Protein 3W8H (pdb70)

B-factor: mean 21.17, std 13.52, range [2.93, 87.92]

InterPro domains:
  IPR009652 Programmed cell death protein 10 [PTHR13250] (1-211)
  IPR046409 Programmed cell death protein 10, dimerisation domain superfamily [G3DSA:1.10.12.70] (8-68)
  IPR048288 Programmed cell death protein 10, dimerisation domain [PF20929] (15-72)

GO terms:
  GO:0005829 cytosol (C, IDA)
  GO:0043066 negative regulation of apoptotic process (P, IDA)
  GO:0043406 positive regulation of MAP kinase activity (P, IDA)
  GO:0090443 FAR/SIN/STRIPAK complex (C, IDA)
  GO:0008284 positive regulation of cell population proliferation (P, IDA)
  GO:0090316 positive regulation of intracellular protein transport (P, IMP)
  GO:0005515 protein binding (F, IPI)
  GO:0042803 protein homodimerization activity (F, IPI)
  GO:0005737 cytoplasm (C, IDA)
  GO:0005794 Golgi apparatus (C, IDA)
  GO:0030335 positive regulation of cell migration (P, IDA)
  GO:0032874 positive regulation of stress-activated MAPK cascade (P, IDA)
  GO:0036481 intrinsic apoptotic signaling pathway in response to hydrogen peroxide (P, IGI)
  GO:0070062 extracellular exosome (C, HDA)
  GO:0035556 intracellular signal transduction (P, IMP)
  GO:0044319 wound healing, spreading of cells (P, IMP)
  GO:0045747 positive regulation of Notch signaling pathway (P, IMP)
  GO:0010628 positive regulation of gene expression (P, IMP)
  GO:0010629 negative regulation of gene expression (P, IMP)
  GO:0030335 positive regulation of cell migration (P, IMP)

CATH classification: 1.20.120.1950

Secondary structure (DSSP, 8-state):
-----HIIIIIIHHHHHHTTTT-HHHHHHHHHHHHHHHHHSTTHHHHHHHHHHHHTT----HHHHHHHHTTS--GGGS----SHHHHHHHHHHHHHHHHHTTHHHHTTSHHHHHHHHHHHHHHHHHHHHHHHHH---HHHHHHHHHHHHHHHHHHHHHHHHHH--HHHHHHHHHHHHHHHHHHHHHHHT-/---SHIIIIIHHHHHHHHHHHHTTT---HHHHHHHHHHHHHHHHSTTHHHHHHHHHHHHHHHT---

Organism: Homo sapiens (NCBI:txid9606)

Nearest PDB structures (foldseek):
  3w8h-assembly1_A-2  TM=1.005E+00  e=3.963E-24  Homo sapiens
  3w8i-assembly1_A  TM=9.598E-01  e=1.946E-20  Homo sapiens
  3rqg-assembly2_C  TM=6.785E-01  e=4.827E-19  Homo sapiens
  3rqg-assembly3_C  TM=6.785E-01  e=4.827E-19  Homo sapiens
  3rqg-assembly4_C  TM=6.785E-01  e=4.827E-19  Homo sapiens

Foldseek 3Di:
DDQADLLLQLPVVVVLVVCCVVPVVVSVVVNVVVRVVCVVPPCVSVVVVVVVCVVVVNDDDVLLVSLLSLLDDRPLLQAPDPDPLSVQLVVLLSQLSNLLNCCVVQVVPPVSNVVSVVSNVVSLVSNLVSLVVVPCPVLVVLSVVLVVLVVVLVVLVVVCVVPPDCSSNSVSSVVNSSSSSVNSNVVRPD/DAAPCLVVPLVVVLVVVLVVCCVPVNDCVVSVVVNVVLVVVCVVPGPVVVVVVVVVCVVVVVPDDD

Sequence (256 aa):
TSMVSMPLYAVMYPVFNELERVNLSAAQTLRAAFIKAEKENPGLTQDIIMKILEKKSVEVNFTESLLRMAADDVEEYMIERPEPEFQDLNEKARALKQILSKIPDEINDRVRFLQTIKDIASAIKELLDTVNNVFKRALEHQKKEFVKYSKSFSDTLKTYFKDGKAINVFVSANRLIHQTNLILQTFKTVEFSQCLSTLVRPVFGELKEKHKQSGGSVGALEELENAFSLAEESCPGISDKLMVHLVERVQRFSHN

Solvent-accessible surface area: 12937 Å² total; per-residue (Å²): 93,62,53,15,39,14,15,0,3,4,0,2,3,19,0,0,58,74,0,59,224,60,40,94,67,2,0,93,50,0,34,60,16,3,36,107,0,10,170,50,7,110,32,1,2,78,39,4,0,76,49,5,4,119,89,84,87,26,156,39,85,18,37,35,2,16,0,22,0,2,13,52,42,8,104,32,2,41,16,135,141,106,59,94,66,51,67,67,0,6,103,54,2,96,42,0,6,62,31,0,8,90,0,10,56,24,8,124,34,166,109,118,1,98,88,8,32,129,55,3,46,47,9,19,127,75,0,47,100,18,3,73,91,10,61,210,206,50,25,72,95,26,38,123,45,3,46,132,67,22,133,42,5,62,89,21,17,156,66,32,103,162,58,48,109,29,74,69,0,11,51,4,0,15,122,0,0,54,7,0,4,39,2,8,20,12,21,69,77,98,200,122,10,142,4,34,59,90,10,3,153,45,1,3,29,78,0,53,86,110,21,110,157,96,63,48,62,20,38,6,0,71,92,0,50,76,3,2,38,84,1,2,112,69,21,74,14,0,0,46,88,1,5,77,47,1,20,94,24,1,99,193,41,30,144,181

Radius of gyration: 19.32 Å; Cα contacts (8 Å, |Δi|>4): 302; chains: 2; bounding box: 42×46×48 Å

Structure (mmCIF, N/CA/C/O backbone):
data_3W8H
#
_entry.id   3W8H
#
_cell.length_a   68.560
_cell.length_b   68.560
_cell.length_c   229.270
_cell.angle_alpha   90.00
_cell.angle_beta   90.00
_cell.angle_gamma   120.00
#
_symmetry.space_group_name_H-M   'P 65 2 2'
#
loop_
_entity.id
_entity.type
_entity.pdbx_description
1 polymer 'Programmed cell death protein 10'
2 polymer 'Serine/threonine-protein kinase 25'
3 non-polymer 'SULFATE ION'
4 water water
#
loop_
_atom_site.group_PDB
_atom_site.id
_atom_site.type_symbol
_atom_site.label_atom_id
_atom_site.label_alt_id
_atom_site.label_comp_id
_atom_site.label_asym_id
_atom_site.label_entity_id
_atom_site.label_seq_id
_atom_site.pdbx_PDB_ins_code
_atom_site.Cartn_x
_atom_site.Cartn_y
_atom_site.Cartn_z
_atom_site.occupancy
_atom_site.B_iso_or_equiv
_atom_site.auth_seq_id
_atom_site.auth_comp_id
_atom_site.auth_asym_id
_atom_site.auth_atom_id
_atom_site.pdbx_PDB_model_num
ATOM 1 N N . THR A 1 8 ? -13.754 -13.238 15.160 1.00 30.21 15 THR A N 1
ATOM 2 C CA . THR A 1 8 ? -14.142 -12.970 13.779 1.00 40.74 15 THR A CA 1
ATOM 3 C C . THR A 1 8 ? -14.650 -11.534 13.642 1.00 38.38 15 THR A C 1
ATOM 4 O O . THR A 1 8 ? -15.016 -10.900 14.632 1.00 29.83 15 THR A O 1
ATOM 8 N N . SER A 1 9 ? -14.667 -11.028 12.413 1.00 30.47 16 SER A N 1
ATOM 9 C CA . SER A 1 9 ? -14.988 -9.627 12.155 1.00 27.98 16 SER A CA 1
ATOM 10 C C . SER A 1 9 ? -16.421 -9.253 12.525 1.00 15.86 16 SER A C 1
ATOM 11 O O . SER A 1 9 ? -17.299 -10.111 12.623 1.00 17.19 16 SER A O 1
ATOM 14 N N . MET A 1 10 ? -16.644 -7.959 12.729 1.00 17.51 17 MET A N 1
ATOM 15 C CA . MET A 1 10 ? -17.975 -7.437 12.998 1.00 12.24 17 MET A CA 1
ATOM 16 C C . MET A 1 10 ? -18.725 -7.263 11.684 1.00 16.38 17 MET A C 1
ATOM 17 O O . MET A 1 10 ? -18.244 -6.588 10.772 1.00 14.89 17 MET A O 1
ATOM 22 N N . VAL A 1 11 ? -19.899 -7.876 11.586 1.00 9.67 18 VAL A N 1
ATOM 23 C CA . VAL A 1 11 ? -20.686 -7.822 10.359 1.00 10.44 18 VAL A CA 1
ATOM 24 C C . VAL A 1 11 ? -22.049 -7.180 10.601 1.00 12.71 18 VAL A C 1
ATOM 25 O O . VAL A 1 11 ? -22.413 -6.887 11.739 1.00 14.30 18 VAL A O 1
ATOM 29 N N . SER A 1 12 ? -22.796 -6.961 9.523 1.00 13.49 19 SER A N 1
ATOM 30 C CA . SER A 1 12 ? -24.102 -6.320 9.616 1.00 16.28 19 SER A CA 1
ATOM 31 C C . SER A 1 12 ? -25.125 -7.243 10.273 1.00 15.54 19 SER A C 1
ATOM 32 O O . SER A 1 12 ? -25.025 -8.467 10.171 1.00 8.91 19 SER A O 1
ATOM 35 N N . MET A 1 13 ? -26.106 -6.645 10.945 1.00 6.28 20 MET A N 1
ATOM 36 C CA . MET A 1 13 ? -27.114 -7.401 11.693 1.00 8.44 20 MET A CA 1
ATOM 37 C C . MET A 1 13 ? -27.903 -8.459 10.905 1.00 12.20 20 MET A C 1
ATOM 38 O O . MET A 1 13 ? -28.118 -9.550 11.421 1.00 10.94 20 MET A O 1
ATOM 43 N N . PRO A 1 14 ? -28.351 -8.145 9.672 1.00 9.12 21 PRO A N 1
ATOM 44 C CA . PRO A 1 14 ? -29.043 -9.203 8.924 1.00 4.62 21 PRO A CA 1
ATOM 45 C C . PRO A 1 14 ? -28.198 -10.467 8.769 1.00 6.28 21 PRO A C 1
ATOM 46 O O . PRO A 1 14 ? -28.730 -11.573 8.869 1.00 9.48 21 PRO A O 1
ATOM 50 N N . LEU A 1 15 ? -26.896 -10.300 8.557 1.00 6.59 22 LEU A N 1
ATOM 51 C CA . LEU A 1 15 ? -25.991 -11.435 8.413 1.00 6.83 22 LEU A CA 1
ATOM 52 C C . LEU A 1 15 ? -25.946 -12.294 9.675 1.00 8.45 22 LEU A C 1
ATOM 53 O O . LEU A 1 15 ? -26.279 -13.479 9.633 1.00 13.62 22 LEU A O 1
ATOM 58 N N . TYR A 1 16 ? -25.540 -11.699 10.795 1.00 8.06 23 TYR A N 1
ATOM 59 C CA . TYR A 1 16 ? -25.315 -12.476 12.015 1.00 9.18 23 TYR A CA 1
ATOM 60 C C . TYR A 1 16 ? -26.585 -12.886 12.761 1.00 9.13 23 TYR A C 1
ATOM 61 O O . TYR A 1 16 ? -26.572 -13.844 13.533 1.00 14.03 23 TYR A O 1
ATOM 70 N N . ALA A 1 17 ? -27.675 -12.162 12.532 1.00 8.96 24 ALA A N 1
ATOM 71 C CA . ALA A 1 17 ? -28.926 -12.440 13.228 1.00 8.99 24 ALA A CA 1
ATOM 72 C C . ALA A 1 17 ? -29.864 -13.315 12.404 1.00 17.67 24 ALA A C 1
ATOM 73 O O . ALA A 1 17 ? -30.682 -14.047 12.964 1.00 12.57 24 ALA A O 1
ATOM 75 N N . VAL A 1 18 ? -29.755 -13.242 11.079 1.00 6.02 25 VAL A N 1
ATOM 76 C CA . VAL A 1 18 ? -30.606 -14.071 10.231 1.00 10.01 25 VAL A CA 1
ATOM 77 C C . VAL A 1 18 ? -29.849 -15.240 9.603 1.00 9.32 25 VAL A C 1
ATOM 78 O O . VAL A 1 18 ? -30.293 -16.384 9.686 1.00 18.86 25 VAL A O 1
ATOM 82 N N . MET A 1 19 ? -28.703 -14.955 8.989 1.00 8.35 26 MET A N 1
ATOM 83 C CA . MET A 1 19 ? -27.983 -15.973 8.223 1.00 8.28 26 MET A CA 1
ATOM 84 C C . MET A 1 19 ? -27.049 -16.858 9.049 1.00 13.22 26 MET A C 1
ATOM 85 O O . MET A 1 19 ? -26.973 -18.065 8.812 1.00 13.67 26 MET A O 1
ATOM 90 N N . TYR A 1 20 ? -26.331 -16.262 9.999 1.00 7.87 27 TYR A N 1
ATOM 91 C CA . TYR A 1 20 ? -25.434 -17.027 10.870 1.00 11.18 27 TYR A CA 1
ATOM 92 C C . TYR A 1 20 ? -26.085 -18.249 11.543 1.00 13.08 27 TYR A C 1
ATOM 93 O O . TYR A 1 20 ? -25.499 -19.332 11.532 1.00 11.44 27 TYR A O 1
ATOM 102 N N . PRO A 1 21 ? -27.290 -18.086 12.132 1.00 11.60 28 PRO A N 1
ATOM 103 C CA . PRO A 1 21 ? -27.941 -19.281 12.684 1.00 10.93 28 PRO A CA 1
ATOM 104 C C . PRO A 1 21 ? -28.269 -20.318 11.611 1.00 10.39 28 PRO A C 1
ATOM 105 O O . PRO A 1 21 ? -28.179 -21.517 11.878 1.00 12.41 28 PRO A O 1
ATOM 109 N N . VAL A 1 22 ? -28.641 -19.860 10.420 1.00 10.52 29 VAL A N 1
ATOM 110 C CA . VAL A 1 22 ? -28.938 -20.763 9.311 1.00 15.14 29 VAL A CA 1
ATOM 111 C C . VAL A 1 22 ? -27.700 -21.567 8.924 1.00 9.75 29 VAL A C 1
ATOM 112 O O . VAL A 1 22 ? -27.781 -22.774 8.692 1.00 15.31 29 VAL A O 1
ATOM 116 N N . PHE A 1 23 ? -26.554 -20.893 8.871 1.00 7.73 30 PHE A N 1
ATOM 117 C CA . PHE A 1 23 ? -25.285 -21.555 8.588 1.00 7.84 30 PHE A CA 1
ATOM 118 C C . PHE A 1 23 ? -24.947 -22.559 9.683 1.00 13.03 30 PHE A C 1
ATOM 119 O O . PHE A 1 23 ? -24.471 -23.659 9.405 1.00 13.87 30 PHE A O 1
ATOM 127 N N . ASN A 1 24 ? -25.196 -22.170 10.930 1.00 10.11 31 ASN A N 1
ATOM 128 C CA . ASN A 1 24 ? -24.942 -23.044 12.070 1.00 18.44 31 ASN A CA 1
ATOM 129 C C . ASN A 1 24 ? -25.779 -24.318 12.016 1.00 11.67 31 ASN A C 1
ATOM 130 O O . ASN A 1 24 ? -25.328 -25.384 12.430 1.00 12.71 31 ASN A O 1
ATOM 135 N N . GLU A 1 25 ? -26.999 -24.202 11.503 1.00 9.74 32 GLU A N 1
ATOM 136 C CA . GLU A 1 25 ? -27.900 -25.344 11.409 1.00 12.17 32 GLU A CA 1
ATOM 137 C C . GLU A 1 25 ? -27.530 -26.247 10.236 1.00 12.53 32 GLU A C 1
ATOM 138 O O . GLU A 1 25 ? -27.766 -27.454 10.271 1.00 12.33 32 GLU A O 1
ATOM 144 N N . LEU A 1 26 ? -26.940 -25.654 9.204 1.00 10.54 33 LEU A N 1
ATOM 145 C CA . LEU A 1 26 ? -26.515 -26.398 8.023 1.00 9.39 33 LEU A CA 1
ATOM 146 C C . LEU A 1 26 ? -25.233 -27.181 8.287 1.00 13.68 33 LEU A C 1
ATOM 147 O O . LEU A 1 26 ? -24.797 -27.975 7.453 1.00 17.89 33 LEU A O 1
ATOM 152 N N . GLU A 1 27 ? -24.635 -26.944 9.450 1.00 16.84 34 GLU A N 1
ATOM 153 C CA . GLU A 1 27 ? -23.404 -27.612 9.860 1.00 13.44 34 GLU A CA 1
ATOM 154 C C . GLU A 1 27 ? -23.571 -29.128 9.871 1.00 17.92 34 GLU A C 1
ATOM 155 O O . GLU A 1 27 ? -22.704 -29.863 9.399 1.00 18.18 34 GLU A O 1
ATOM 161 N N . ARG A 1 28 ? -24.696 -29.583 10.414 1.00 10.41 35 ARG A N 1
ATOM 162 C CA . ARG A 1 28 ? -24.970 -31.008 10.561 1.00 23.81 35 ARG A CA 1
ATOM 163 C C . ARG A 1 28 ? -25.136 -31.702 9.211 1.00 24.09 35 ARG A C 1
ATOM 164 O O . ARG A 1 28 ? -24.708 -32.843 9.035 1.00 22.27 35 ARG A O 1
ATOM 172 N N . VAL A 1 29 ? -25.766 -31.009 8.267 1.00 21.16 36 VAL A N 1
ATOM 173 C CA . VAL A 1 29 ? -25.974 -31.547 6.928 1.00 18.70 36 VAL A CA 1
ATOM 174 C C . VAL A 1 29 ? -24.636 -31.743 6.225 1.00 19.96 36 VAL A C 1
ATOM 175 O O . VAL A 1 29 ? -24.319 -32.838 5.761 1.00 19.45 36 VAL A O 1
ATOM 179 N N . ASN A 1 30 ? -23.854 -30.671 6.158 1.00 22.37 37 ASN A N 1
ATOM 180 C CA . ASN A 1 30 ? -22.521 -30.714 5.569 1.00 14.07 37 ASN A CA 1
ATOM 181 C C . ASN A 1 30 ? -21.698 -29.527 6.053 1.00 17.34 37 ASN A C 1
ATOM 182 O O . ASN A 1 30 ? -21.979 -28.383 5.696 1.00 20.33 37 ASN A O 1
ATOM 187 N N . LEU A 1 31 ? -20.686 -29.808 6.867 1.00 10.33 38 LEU A N 1
ATOM 188 C CA . LEU A 1 31 ? -19.851 -28.769 7.466 1.00 14.61 38 LEU A CA 1
ATOM 189 C C . LEU A 1 31 ? -19.139 -27.909 6.422 1.00 19.88 38 LEU A C 1
ATOM 190 O O . LEU A 1 31 ? -19.148 -26.679 6.510 1.00 22.63 38 LEU A O 1
ATOM 195 N N . SER A 1 32 ? -18.534 -28.562 5.434 1.00 15.26 39 SER A N 1
ATOM 196 C CA . SER A 1 32 ? -17.765 -27.874 4.400 1.00 20.81 39 SER A CA 1
ATOM 197 C C . SER A 1 32 ? -18.599 -26.867 3.609 1.00 14.26 39 SER A C 1
ATOM 198 O O . SER A 1 32 ? -18.202 -25.712 3.442 1.00 17.34 39 SER A O 1
ATOM 201 N N . ALA A 1 33 ? -19.753 -27.314 3.122 1.00 8.18 40 ALA A N 1
ATOM 202 C CA . ALA A 1 33 ? -20.641 -26.459 2.343 1.00 10.09 40 ALA A CA 1
ATOM 203 C C . ALA A 1 33 ? -21.137 -25.274 3.169 1.00 16.80 40 ALA A C 1
ATOM 204 O O . ALA A 1 33 ? -21.219 -24.148 2.671 1.00 16.01 40 ALA A O 1
ATOM 206 N N . ALA A 1 34 ? -21.458 -25.536 4.434 1.00 10.70 41 ALA A N 1
ATOM 207 C CA . ALA A 1 34 ? -21.909 -24.494 5.350 1.00 13.69 41 ALA A CA 1
ATOM 208 C C . ALA A 1 34 ? -20.825 -23.441 5.551 1.00 9.23 41 ALA A C 1
ATOM 209 O O . ALA A 1 34 ? -21.101 -22.240 5.516 1.00 14.21 41 ALA A O 1
ATOM 211 N N . GLN A 1 35 ? -19.592 -23.896 5.752 1.00 7.46 42 GLN A N 1
ATOM 212 C CA . GLN A 1 35 ? -18.460 -22.989 5.918 1.00 10.22 42 GLN A CA 1
ATOM 213 C C . GLN A 1 35 ? -18.214 -22.160 4.659 1.00 13.14 42 GLN A C 1
ATOM 214 O O . GLN A 1 35 ? -17.933 -20.961 4.738 1.00 17.79 42 GLN A O 1
ATOM 220 N N . THR A 1 36 ? -18.331 -22.803 3.500 1.00 8.30 43 THR A N 1
ATOM 221 C CA . THR A 1 36 ? -18.162 -22.121 2.221 1.00 12.27 43 THR A CA 1
ATOM 222 C C . THR A 1 36 ? -19.197 -21.013 2.038 1.00 12.53 43 THR A C 1
ATOM 223 O O . THR A 1 36 ? -18.849 -19.868 1.729 1.00 13.73 43 THR A O 1
ATOM 227 N N . LEU A 1 37 ? -20.465 -21.363 2.236 1.00 13.56 44 LEU A N 1
ATOM 228 C CA . LEU A 1 37 ? -21.559 -20.403 2.131 1.00 8.53 44 LEU A CA 1
ATOM 229 C C . LEU A 1 37 ? -21.390 -19.251 3.117 1.00 16.17 44 LEU A C 1
ATOM 230 O O . LEU A 1 37 ? -21.609 -18.088 2.769 1.00 13.81 44 LEU A O 1
ATOM 235 N N . ARG A 1 38 ? -20.994 -19.580 4.344 1.00 8.73 45 ARG A N 1
ATOM 236 C CA . ARG A 1 38 ? -20.784 -18.574 5.380 1.00 11.55 45 ARG A CA 1
ATOM 237 C C . ARG A 1 38 ? -19.701 -17.579 4.975 1.00 10.77 45 ARG A C 1
ATOM 238 O O . ARG A 1 38 ? -19.919 -16.364 4.996 1.00 13.47 45 ARG A O 1
ATOM 246 N N . ALA A 1 39 ? -18.536 -18.106 4.605 1.00 11.30 46 ALA A N 1
ATOM 247 C CA . ALA A 1 39 ? -17.403 -17.274 4.205 1.00 13.10 46 ALA A CA 1
ATOM 248 C C . ALA A 1 39 ? -17.739 -16.397 3.001 1.00 9.95 46 ALA A C 1
ATOM 249 O O . ALA A 1 39 ? -17.434 -15.202 2.986 1.00 12.90 46 ALA A O 1
ATOM 251 N N . ALA A 1 40 ? -18.374 -16.995 1.997 1.00 10.93 47 ALA A N 1
ATOM 252 C CA . ALA A 1 40 ? -18.759 -16.263 0.795 1.00 10.10 47 ALA A CA 1
ATOM 253 C C . ALA A 1 40 ? -19.763 -15.158 1.115 1.00 12.18 47 ALA A C 1
ATOM 254 O O . ALA A 1 40 ? -19.720 -14.076 0.524 1.00 11.72 47 ALA A O 1
ATOM 256 N N . PHE A 1 41 ? -20.664 -15.434 2.053 1.00 11.81 48 PHE A N 1
ATOM 257 C CA . PHE A 1 41 ? -21.630 -14.433 2.491 1.00 8.38 48 PHE A CA 1
ATOM 258 C C . PHE A 1 41 ? -20.937 -13.268 3.187 1.00 8.16 48 PHE A C 1
ATOM 259 O O . PHE A 1 41 ? -21.254 -12.108 2.930 1.00 11.21 48 PHE A O 1
ATOM 267 N N . ILE A 1 42 ? -19.990 -13.582 4.068 1.00 8.09 49 ILE A N 1
ATOM 268 C CA . ILE A 1 42 ? -19.229 -12.551 4.767 1.00 7.41 49 ILE A CA 1
ATOM 269 C C . ILE A 1 42 ? -18.457 -11.670 3.784 1.00 13.49 49 ILE A C 1
ATOM 270 O O . ILE A 1 42 ? -18.474 -10.439 3.885 1.00 11.43 49 ILE A O 1
ATOM 275 N N . LYS A 1 43 ? -17.793 -12.310 2.826 1.00 12.13 50 LYS A N 1
ATOM 276 C CA . LYS A 1 43 ? -16.992 -11.594 1.839 1.00 11.80 50 LYS A CA 1
ATOM 277 C C . LYS A 1 43 ? -17.853 -10.708 0.935 1.00 12.10 50 LYS A C 1
ATOM 278 O O . LYS A 1 43 ? -17.516 -9.547 0.687 1.00 7.33 50 LYS A O 1
ATOM 284 N N . ALA A 1 44 ? -18.963 -11.259 0.450 1.00 10.04 51 ALA A N 1
ATOM 285 C CA . ALA A 1 44 ? -19.866 -10.516 -0.427 1.00 11.75 51 ALA A CA 1
ATOM 286 C C . ALA A 1 44 ? -20.521 -9.352 0.309 1.00 13.86 51 ALA A C 1
ATOM 287 O O . ALA A 1 44 ? -20.722 -8.279 -0.261 1.00 10.66 51 ALA A O 1
ATOM 289 N N . GLU A 1 45 ? -20.852 -9.571 1.577 1.00 17.45 52 GLU A N 1
ATOM 290 C CA . GLU A 1 45 ? -21.416 -8.517 2.410 1.00 9.22 52 GLU A CA 1
ATOM 291 C C . GLU A 1 45 ? -20.389 -7.409 2.623 1.00 11.85 52 GLU A C 1
ATOM 292 O O . GLU A 1 45 ? -20.725 -6.226 2.608 1.00 11.20 52 GLU A O 1
ATOM 298 N N . LYS A 1 46 ? -19.134 -7.801 2.818 1.00 10.49 53 LYS A N 1
ATOM 299 C CA . LYS A 1 46 ? -18.052 -6.836 2.978 1.00 12.36 53 LYS A CA 1
ATOM 300 C C . LYS A 1 46 ? -17.846 -6.015 1.704 1.00 20.49 53 LYS A C 1
ATOM 301 O O . LYS A 1 46 ? -17.593 -4.811 1.765 1.00 16.43 53 LYS A O 1
ATOM 307 N N . GLU A 1 47 ? -17.965 -6.669 0.551 1.00 15.70 54 GLU A N 1
ATOM 308 C CA . GLU A 1 47 ? -17.809 -5.992 -0.733 1.00 17.37 54 GLU A CA 1
ATOM 309 C C . GLU A 1 47 ? -18.958 -5.018 -0.997 1.00 22.47 54 GLU A C 1
ATOM 310 O O . GLU A 1 47 ? -18.746 -3.901 -1.471 1.00 12.03 54 GLU A O 1
ATOM 316 N N . ASN A 1 48 ? -20.174 -5.456 -0.689 1.00 10.22 55 ASN A N 1
ATOM 317 C CA . ASN A 1 48 ? -21.363 -4.634 -0.881 1.00 10.52 55 ASN A CA 1
ATOM 318 C C . ASN A 1 48 ? -22.275 -4.682 0.341 1.00 10.19 55 ASN A C 1
ATOM 319 O O . ASN A 1 48 ? -23.177 -5.516 0.409 1.00 12.88 55 ASN A O 1
ATOM 324 N N . PRO A 1 49 ? -22.033 -3.791 1.314 1.00 10.67 56 PRO A N 1
ATOM 325 C CA . PRO A 1 49 ? -22.822 -3.725 2.550 1.00 11.07 56 PRO A CA 1
ATOM 326 C C . PRO A 1 49 ? -24.317 -3.600 2.278 1.00 9.08 56 PRO A C 1
ATOM 327 O O . PRO A 1 49 ? -24.735 -2.749 1.492 1.00 13.05 56 PRO A O 1
ATOM 331 N N . GLY A 1 50 ? -25.108 -4.454 2.919 1.00 10.37 57 GLY A N 1
ATOM 332 C CA . GLY A 1 50 ? -26.546 -4.458 2.726 1.00 7.35 57 GLY A CA 1
ATOM 333 C C . GLY A 1 50 ? -26.993 -5.534 1.756 1.00 11.62 57 GLY A C 1
ATOM 334 O O . GLY A 1 50 ? -28.183 -5.665 1.467 1.00 18.83 57 GLY A O 1
ATOM 335 N N . LEU A 1 51 ? -26.033 -6.304 1.250 1.00 9.66 58 LEU A N 1
ATOM 336 C CA . LEU A 1 51 ? -26.319 -7.364 0.289 1.00 7.97 58 LEU A CA 1
ATOM 337 C C . LEU A 1 51 ? -27.219 -8.426 0.907 1.00 11.07 58 LEU A C 1
ATOM 338 O O . LEU A 1 51 ? -28.220 -8.824 0.311 1.00 13.95 58 LEU A O 1
ATOM 343 N N . THR A 1 52 ? -26.852 -8.877 2.103 1.00 4.23 59 THR A N 1
ATOM 344 C CA . THR A 1 52 ? -27.580 -9.939 2.791 1.00 6.85 59 THR A CA 1
ATOM 345 C C . THR A 1 52 ? -29.051 -9.588 2.998 1.00 7.82 59 THR A C 1
ATOM 346 O O . THR A 1 52 ? -29.936 -10.405 2.731 1.00 9.92 59 THR A O 1
ATOM 350 N N . GLN A 1 53 ? -29.304 -8.368 3.462 1.00 8.25 60 GLN A N 1
ATOM 351 C CA . GLN A 1 53 ? -30.667 -7.898 3.677 1.00 17.15 60 GLN A CA 1
ATOM 352 C C . GLN A 1 53 ? -31.476 -7.932 2.384 1.00 9.93 60 GLN A C 1
ATOM 353 O O . GLN A 1 53 ? -32.636 -8.334 2.384 1.00 12.10 60 GLN A O 1
ATOM 359 N N . ASP A 1 54 ? -30.856 -7.520 1.283 1.00 7.47 61 ASP A N 1
ATOM 360 C CA . ASP A 1 54 ? -31.525 -7.533 -0.015 1.00 13.60 61 ASP A CA 1
ATOM 361 C C . ASP A 1 54 ? -31.810 -8.949 -0.500 1.00 14.67 61 ASP A C 1
ATOM 362 O O . ASP A 1 54 ? -32.866 -9.212 -1.076 1.00 15.62 61 ASP A O 1
ATOM 367 N N . ILE A 1 55 ? -30.863 -9.854 -0.272 1.00 10.20 62 ILE A N 1
ATOM 368 C CA . ILE A 1 55 ? -31.038 -11.254 -0.638 1.00 10.05 62 ILE A CA 1
ATOM 369 C C . ILE A 1 55 ? -32.232 -11.839 0.108 1.00 12.26 62 ILE A C 1
ATOM 370 O O . ILE A 1 55 ? -33.119 -12.451 -0.495 1.00 15.89 62 ILE A O 1
ATOM 375 N N . ILE A 1 56 ? -32.251 -11.626 1.420 1.00 6.91 63 ILE A N 1
ATOM 376 C CA . ILE A 1 56 ? -33.354 -12.075 2.263 1.00 10.08 63 ILE A CA 1
ATOM 377 C C . ILE A 1 56 ? 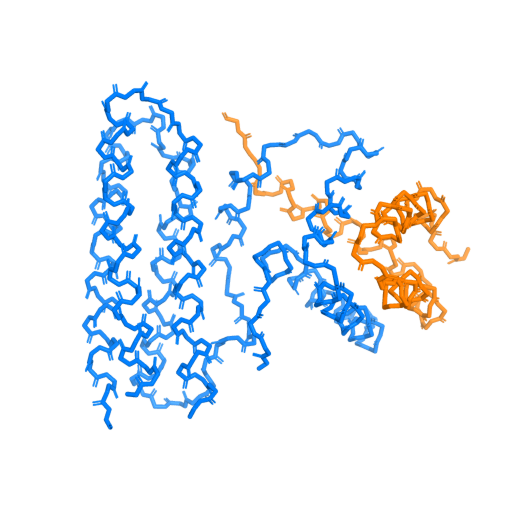-34.690 -11.495 1.799 1.00 12.05 63 ILE A C 1
ATOM 378 O O . ILE A 1 56 ? -35.662 -12.228 1.608 1.00 9.27 63 ILE A O 1
ATOM 383 N N . MET A 1 57 ? -34.723 -10.179 1.607 1.00 11.51 64 MET A N 1
ATOM 384 C CA . MET A 1 57 ? -35.948 -9.481 1.223 1.00 12.42 64 MET A CA 1
ATOM 385 C C . MET A 1 57 ? -36.497 -9.958 -0.116 1.00 15.56 64 MET A C 1
ATOM 386 O O . MET A 1 57 ? -37.699 -10.169 -0.257 1.00 16.02 64 MET A O 1
ATOM 391 N N . LYS A 1 58 ? -35.617 -10.126 -1.098 1.00 11.93 65 LYS A N 1
ATOM 392 C CA . LYS A 1 58 ? -36.039 -10.573 -2.420 1.00 14.23 65 LYS A CA 1
ATOM 393 C C . LYS A 1 58 ? -36.482 -12.033 -2.401 1.00 12.77 65 LYS A C 1
ATOM 394 O O . LYS A 1 58 ? -37.418 -12.415 -3.110 1.00 18.70 65 LYS A O 1
ATOM 400 N N . ILE A 1 59 ? -35.812 -12.842 -1.585 1.00 8.76 66 ILE A N 1
ATOM 401 C CA . ILE A 1 59 ? -36.213 -14.234 -1.406 1.00 8.97 66 ILE A CA 1
ATOM 402 C C . ILE A 1 59 ? -37.619 -14.327 -0.815 1.00 14.83 66 ILE A C 1
ATOM 403 O O . ILE A 1 59 ? -38.475 -15.034 -1.347 1.00 16.69 66 ILE A O 1
ATOM 408 N N . LEU A 1 60 ? -37.855 -13.602 0.275 1.00 14.94 67 LEU A N 1
ATOM 409 C CA . LEU A 1 60 ? -39.165 -13.593 0.921 1.00 11.42 67 LEU A CA 1
ATOM 410 C C . LEU A 1 60 ? -40.228 -13.036 -0.020 1.00 20.17 67 LEU A C 1
ATOM 411 O O . LEU A 1 60 ? -41.367 -13.507 -0.040 1.00 12.31 67 LEU A O 1
ATOM 416 N N . GLU A 1 61 ? -39.840 -12.032 -0.800 1.00 14.40 68 GLU A N 1
ATOM 417 C CA . GLU A 1 61 ? -40.722 -11.417 -1.781 1.00 13.65 68 GLU A CA 1
ATOM 418 C C . GLU A 1 61 ? -41.175 -12.438 -2.818 1.00 21.76 68 GLU A C 1
ATOM 419 O O . GLU A 1 61 ? -42.359 -12.523 -3.141 1.00 26.04 68 GLU A O 1
ATOM 425 N N . LYS A 1 62 ? -40.226 -13.215 -3.331 1.00 19.32 69 LYS A N 1
ATOM 426 C CA . LYS A 1 62 ? -40.528 -14.205 -4.363 1.00 18.27 69 LYS A CA 1
ATOM 427 C C . LYS A 1 62 ? -41.323 -15.397 -3.831 1.00 21.24 69 LYS A C 1
ATOM 428 O O . LYS A 1 62 ? -42.049 -16.047 -4.581 1.00 36.81 69 LYS A O 1
ATOM 434 N N . LYS A 1 63 ? -41.183 -15.682 -2.540 1.00 19.96 70 LYS A N 1
ATOM 435 C CA . LYS A 1 63 ? -41.915 -16.785 -1.921 1.00 19.92 70 LYS A CA 1
ATOM 436 C C . LYS A 1 63 ? -43.230 -16.298 -1.319 1.00 21.72 70 LYS A C 1
ATOM 437 O O . LYS A 1 63 ? -43.936 -17.057 -0.653 1.00 20.55 70 LYS A O 1
ATOM 443 N N . SER A 1 64 ? -43.545 -15.028 -1.561 1.00 19.93 71 SER A N 1
ATOM 444 C CA . SER A 1 64 ? -44.774 -14.403 -1.073 1.00 30.53 71 SER A CA 1
ATOM 445 C C . SER A 1 64 ? -44.916 -14.451 0.448 1.00 26.53 71 SER A C 1
ATOM 446 O O . SER A 1 64 ? -46.022 -14.584 0.971 1.00 23.36 71 SER A O 1
ATOM 449 N N . VAL A 1 65 ? -43.792 -14.343 1.149 1.00 22.95 72 VAL A N 1
ATOM 450 C CA . VAL A 1 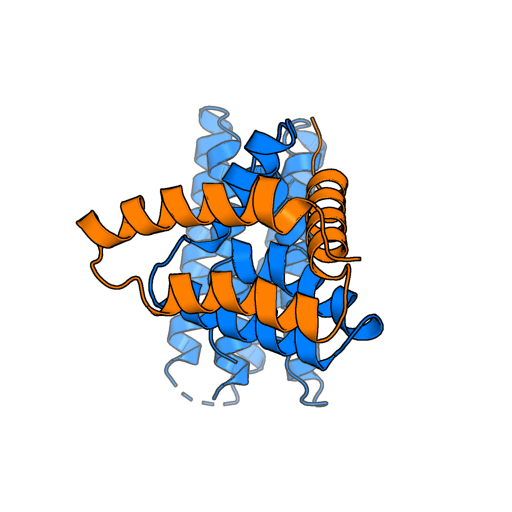65 ? -43.802 -14.272 2.606 1.00 20.15 72 VAL A CA 1
ATOM 451 C C . VAL A 1 65 ? -43.759 -12.814 3.052 1.00 25.04 72 VAL A C 1
ATOM 452 O O . VAL A 1 65 ? -42.731 -12.148 2.931 1.00 22.97 72 VAL A O 1
ATOM 456 N N . GLU A 1 66 ? -44.883 -12.323 3.564 1.00 25.60 73 GLU A N 1
ATOM 457 C CA . GLU A 1 66 ? -45.011 -10.917 3.932 1.00 36.69 73 GLU A CA 1
ATOM 458 C C . GLU A 1 66 ? -44.662 -10.685 5.397 1.00 35.81 73 GLU A C 1
ATOM 459 O O . GLU A 1 66 ? -45.331 -11.204 6.291 1.00 53.69 73 GLU A O 1
ATOM 465 N N . VAL A 1 67 ? -43.613 -9.904 5.639 1.00 25.79 74 VAL A N 1
ATOM 466 C CA . VAL A 1 67 ? -43.202 -9.565 6.998 1.00 34.64 74 VAL A CA 1
ATOM 467 C C . VAL A 1 67 ? -42.745 -8.113 7.101 1.00 24.56 74 VAL A C 1
ATOM 468 O O . VAL A 1 67 ? -42.356 -7.502 6.106 1.00 30.15 74 VAL A O 1
ATOM 472 N N . ASN A 1 68 ? -42.800 -7.562 8.310 1.00 26.06 75 ASN A N 1
ATOM 473 C CA . ASN A 1 68 ? -42.115 -6.310 8.598 1.00 23.43 75 ASN A CA 1
ATOM 474 C C . ASN A 1 68 ? -40.706 -6.652 9.056 1.00 19.67 75 ASN A C 1
ATOM 475 O O . ASN A 1 68 ? -40.513 -7.166 10.158 1.00 15.22 75 ASN A O 1
ATOM 480 N N . PHE A 1 69 ? -39.724 -6.376 8.204 1.00 16.22 76 PHE A N 1
ATOM 481 C CA . PHE A 1 69 ? -38.384 -6.921 8.395 1.00 16.83 76 PHE A CA 1
ATOM 482 C C . PHE A 1 69 ? -37.620 -6.368 9.596 1.00 16.28 76 PHE A C 1
ATOM 483 O O . PHE A 1 69 ? -36.818 -7.079 10.190 1.00 20.79 76 PHE A O 1
ATOM 491 N N . THR A 1 70 ? -37.857 -5.109 9.949 1.00 12.90 77 THR A N 1
ATOM 492 C CA . THR A 1 70 ? -37.157 -4.504 11.081 1.00 20.44 77 THR A CA 1
ATOM 493 C C . THR A 1 70 ? -37.597 -5.137 12.401 1.00 13.32 77 THR A C 1
ATOM 494 O O . THR A 1 70 ? -36.773 -5.445 13.262 1.00 12.41 77 THR A O 1
ATOM 498 N N . GLU A 1 71 ? -38.902 -5.335 12.540 1.00 19.59 78 GLU A N 1
ATOM 499 C CA . GLU A 1 71 ? -39.489 -5.951 13.724 1.00 14.71 78 GLU A CA 1
ATOM 500 C C . GLU A 1 71 ? -38.998 -7.391 13.894 1.00 16.09 78 GLU A C 1
ATOM 501 O O . GLU A 1 71 ? -38.526 -7.787 14.972 1.00 12.55 78 GLU A O 1
ATOM 507 N N . SER A 1 72 ? -39.102 -8.164 12.816 1.00 14.35 79 SER A N 1
ATOM 508 C CA . SER A 1 72 ? -38.624 -9.542 12.798 1.00 10.01 79 SER A CA 1
ATOM 509 C C . SER A 1 72 ? -37.129 -9.605 13.084 1.00 8.59 79 SER A C 1
ATOM 510 O O . SER A 1 72 ? -36.659 -10.523 13.750 1.00 9.44 79 SER A O 1
ATOM 513 N N . LEU A 1 73 ? -36.389 -8.623 12.579 1.00 12.41 80 LEU A N 1
ATOM 514 C CA . LEU A 1 73 ? -34.954 -8.535 12.821 1.00 11.58 80 LEU A CA 1
ATOM 515 C C . LEU A 1 73 ? -34.694 -8.314 14.302 1.00 14.39 80 LEU A C 1
ATOM 516 O O . LEU A 1 73 ? -33.765 -8.889 14.866 1.00 13.58 80 LEU A O 1
ATOM 521 N N . LEU A 1 74 ? -35.513 -7.466 14.921 1.00 7.15 81 LEU A N 1
ATOM 522 C CA . LEU A 1 74 ? -35.404 -7.197 16.348 1.00 8.44 81 LEU A CA 1
ATOM 523 C C . LEU A 1 74 ? -35.618 -8.487 17.124 1.00 8.78 81 LEU A C 1
ATOM 524 O O . LEU A 1 74 ? -34.875 -8.787 18.059 1.00 9.21 81 LEU A O 1
ATOM 529 N N . ARG A 1 75 ? -36.633 -9.254 16.735 1.00 10.43 82 ARG A N 1
ATOM 530 C CA . ARG A 1 75 ? -36.889 -10.530 17.400 1.00 10.77 82 ARG A CA 1
ATOM 531 C C . ARG A 1 75 ? -35.761 -11.544 17.193 1.00 10.69 82 ARG A C 1
ATOM 532 O O . ARG A 1 75 ? -35.426 -12.300 18.103 1.00 13.86 82 ARG A O 1
ATOM 540 N N . MET A 1 76 ? -35.179 -11.552 15.998 1.00 8.03 83 MET A N 1
ATOM 541 C CA . MET A 1 76 ? -34.126 -12.506 15.657 1.00 7.27 83 MET A CA 1
ATOM 542 C C . MET A 1 76 ? -32.780 -12.142 16.277 1.00 7.81 83 MET A C 1
ATOM 543 O O . MET A 1 76 ? -31.911 -12.998 16.437 1.00 13.62 83 MET A O 1
ATOM 548 N N . ALA A 1 77 ? -32.613 -10.871 16.624 1.00 9.60 84 ALA A N 1
ATOM 549 C CA . ALA A 1 77 ? -31.345 -10.384 17.158 1.00 13.74 84 ALA A CA 1
ATOM 550 C C . ALA A 1 77 ? -31.125 -10.798 18.611 1.00 11.92 84 ALA A C 1
ATOM 551 O O . ALA A 1 77 ? -30.065 -10.541 19.178 1.00 13.65 84 ALA A O 1
ATOM 553 N N . ALA A 1 78 ? -32.128 -11.435 19.210 1.00 13.30 85 ALA A N 1
ATOM 554 C CA . ALA A 1 78 ? -32.026 -11.903 20.589 1.00 16.27 85 ALA A CA 1
ATOM 555 C C . ALA A 1 78 ? -30.973 -12.993 20.717 1.00 12.75 85 ALA A C 1
ATOM 556 O O . ALA A 1 78 ? -30.224 -13.037 21.692 1.00 13.75 85 ALA A O 1
ATOM 558 N N . ASP A 1 79 ? -30.927 -13.870 19.719 1.00 15.93 86 ASP A N 1
ATOM 559 C CA . ASP A 1 79 ? -30.043 -15.031 19.735 1.00 25.91 86 ASP A CA 1
ATOM 560 C C . ASP A 1 79 ? -28.570 -14.656 19.841 1.00 22.70 86 ASP A C 1
ATOM 561 O O . ASP A 1 79 ? -28.141 -13.617 19.336 1.00 19.42 86 ASP A O 1
ATOM 566 N N . ASP A 1 80 ? -27.804 -15.513 20.509 1.00 16.84 87 ASP A N 1
ATOM 567 C CA . ASP A 1 80 ? -26.366 -15.328 20.632 1.00 20.32 87 ASP A CA 1
ATOM 568 C C . ASP A 1 80 ? -25.693 -15.340 19.268 1.00 23.12 87 ASP A C 1
ATOM 569 O O . ASP A 1 80 ? -26.120 -16.049 18.357 1.00 21.41 87 ASP A O 1
ATOM 574 N N . VAL A 1 81 ? -24.643 -14.541 19.132 1.00 19.77 88 VAL A N 1
ATOM 575 C CA . VAL A 1 81 ? -23.750 -14.663 17.994 1.00 13.14 88 VAL A CA 1
ATOM 576 C C . VAL A 1 81 ? -22.509 -15.389 18.489 1.00 21.52 88 VAL A C 1
ATOM 577 O O . VAL A 1 81 ? -21.714 -14.828 19.245 1.00 18.03 88 VAL A O 1
ATOM 581 N N . GLU A 1 82 ? -22.366 -16.644 18.074 1.00 19.54 89 GLU A N 1
ATOM 582 C CA . GLU A 1 82 ? -21.305 -17.518 18.566 1.00 17.28 89 GLU A CA 1
ATOM 583 C C . GLU A 1 82 ? -19.915 -16.917 18.390 1.00 17.69 89 GLU A C 1
ATOM 584 O O . GLU A 1 82 ? -19.064 -17.035 19.270 1.00 25.68 89 GLU A O 1
ATOM 590 N N . GLU A 1 83 ? -19.695 -16.260 17.256 1.00 16.41 90 GLU A N 1
ATOM 591 C CA . GLU A 1 83 ? -18.393 -15.678 16.947 1.00 15.17 90 GLU A CA 1
ATOM 592 C C . GLU A 1 83 ? -18.055 -14.460 17.808 1.00 17.54 90 GLU A C 1
ATOM 593 O O . GLU A 1 83 ? -16.907 -14.017 17.839 1.00 22.79 90 GLU A O 1
ATOM 599 N N . TYR A 1 84 ? -19.051 -13.919 18.504 1.00 15.25 91 TYR A N 1
ATOM 600 C CA . TYR A 1 84 ? -18.820 -12.771 19.376 1.00 17.90 91 TYR A CA 1
ATOM 601 C C . TYR A 1 84 ? -18.802 -13.189 20.845 1.00 15.38 91 TYR A C 1
ATOM 602 O O . TYR A 1 84 ? -18.543 -12.373 21.728 1.00 19.94 91 TYR A O 1
ATOM 611 N N . MET A 1 85 ? -19.083 -14.464 21.097 1.00 16.38 92 MET A N 1
ATOM 612 C CA . MET A 1 85 ? -19.056 -15.003 22.453 1.00 23.23 92 MET A CA 1
ATOM 613 C C . MET A 1 85 ? -17.624 -15.226 22.926 1.00 20.37 92 MET A C 1
ATOM 614 O O . MET A 1 85 ? -16.825 -15.858 22.237 1.00 21.68 92 MET A O 1
ATOM 619 N N . ILE A 1 86 ? -17.306 -14.702 24.105 1.00 21.48 93 ILE A N 1
ATOM 620 C CA . ILE A 1 86 ? -15.991 -14.906 24.698 1.00 29.22 93 ILE A CA 1
ATOM 621 C C . ILE A 1 86 ? -15.870 -16.330 25.235 1.00 27.74 93 ILE A C 1
ATOM 622 O O . ILE A 1 86 ? -16.717 -16.786 26.002 1.00 24.55 93 ILE A O 1
ATOM 627 N N . GLU A 1 87 ? -14.816 -17.028 24.822 1.00 31.42 94 GLU A N 1
ATOM 628 C CA . GLU A 1 87 ? -14.617 -18.423 25.203 1.00 29.63 94 GLU A CA 1
ATOM 629 C C . GLU A 1 87 ? -13.835 -18.559 26.506 1.00 33.94 94 GLU A C 1
ATOM 630 O O . GLU A 1 87 ? -13.783 -19.639 27.097 1.00 33.52 94 GLU A O 1
ATOM 636 N N . ARG A 1 88 ? -13.229 -17.458 26.942 1.00 32.41 95 ARG A N 1
ATOM 637 C CA . ARG A 1 88 ? -12.443 -17.428 28.171 1.00 32.92 95 ARG A CA 1
ATOM 638 C C . ARG A 1 88 ? -13.289 -17.860 29.370 1.00 39.76 95 ARG A C 1
ATOM 639 O O . ARG A 1 88 ? -14.413 -17.387 29.542 1.00 37.94 95 ARG A O 1
ATOM 647 N N . PRO A 1 89 ? -12.749 -18.764 30.203 1.00 37.62 96 PRO A N 1
ATOM 648 C CA . PRO A 1 89 ? -13.491 -19.359 31.322 1.00 38.79 96 PRO A CA 1
ATOM 649 C C . PRO A 1 89 ? -13.635 -18.458 32.552 1.00 33.15 96 PRO A C 1
ATOM 650 O O . PRO A 1 89 ? -14.481 -18.749 33.397 1.00 31.40 96 PRO A O 1
ATOM 654 N N . GLU A 1 90 ? -12.830 -17.402 32.653 1.00 34.53 97 GLU A N 1
ATOM 655 C CA . GLU A 1 90 ? -12.879 -16.509 33.813 1.00 29.75 97 GLU A CA 1
ATOM 656 C C . GLU A 1 90 ? -14.264 -15.890 33.995 1.00 21.19 97 GLU A C 1
ATOM 657 O O . GLU A 1 90 ? -14.897 -15.484 33.021 1.00 26.13 97 GLU A O 1
ATOM 663 N N . PRO A 1 91 ? -14.736 -15.825 35.251 1.00 26.71 98 PRO A N 1
ATOM 664 C CA . PRO A 1 91 ? -16.083 -15.379 35.629 1.00 22.62 98 PRO A CA 1
ATOM 665 C C . PRO A 1 91 ? -16.501 -14.032 35.043 1.00 19.46 98 PRO A C 1
ATOM 666 O O . PRO A 1 91 ? -17.665 -13.876 34.676 1.00 26.08 98 PRO A O 1
ATOM 670 N N . GLU A 1 92 ? -15.575 -13.081 34.962 1.00 22.78 99 GLU A N 1
ATOM 671 C CA . GLU A 1 92 ? -15.902 -11.738 34.489 1.00 21.62 99 GLU A CA 1
ATOM 672 C C . GLU A 1 92 ? -16.371 -11.737 33.034 1.00 19.15 99 GLU A C 1
ATOM 673 O O . GLU A 1 92 ? -17.348 -11.071 32.684 1.00 24.76 99 GLU A O 1
ATOM 679 N N . PHE A 1 93 ? -15.673 -12.494 32.194 1.00 9.45 100 PHE A N 1
ATOM 680 C CA . PHE A 1 93 ? -15.985 -12.555 30.770 1.00 19.26 100 PHE A CA 1
ATOM 681 C C . PHE A 1 93 ? -17.300 -13.287 30.505 1.00 20.73 100 PHE A C 1
ATOM 682 O O . PHE A 1 93 ? -18.105 -12.862 29.669 1.00 27.67 100 PHE A O 1
ATOM 690 N N . GLN A 1 94 ? -17.512 -14.388 31.219 1.00 22.86 101 GLN A N 1
ATOM 691 C CA . GLN A 1 94 ? -18.764 -15.128 31.117 1.00 19.17 101 GLN A CA 1
ATOM 692 C C . GLN A 1 94 ? -19.931 -14.274 31.602 1.00 19.14 101 GLN A C 1
ATOM 693 O O . GLN A 1 94 ? -21.030 -14.335 31.046 1.00 18.00 101 GLN A O 1
ATOM 699 N N . ASP A 1 95 ? -19.681 -13.471 32.633 1.00 13.82 102 ASP A N 1
ATOM 700 C CA . ASP A 1 95 ? -20.672 -12.513 33.108 1.00 24.81 102 ASP A CA 1
ATOM 701 C C . ASP A 1 95 ? -20.958 -11.461 32.044 1.00 20.42 102 ASP A C 1
ATOM 702 O O . ASP A 1 95 ? -22.092 -11.008 31.901 1.00 19.57 102 ASP A O 1
ATOM 707 N N . LEU A 1 96 ? -19.925 -11.076 31.301 1.00 16.04 103 LEU A N 1
ATOM 708 C CA . LEU A 1 96 ? -20.091 -10.122 30.211 1.00 18.54 103 LEU A CA 1
ATOM 709 C C . LEU A 1 96 ? -21.013 -10.702 29.135 1.00 19.17 103 LEU A C 1
ATOM 710 O O . LEU A 1 96 ? -21.959 -10.037 28.684 1.00 16.72 103 LEU A O 1
ATOM 715 N N . ASN A 1 97 ? -20.736 -11.945 28.740 1.00 14.44 104 ASN A N 1
ATOM 716 C CA . ASN A 1 97 ? -21.612 -12.677 27.824 1.00 9.52 104 ASN A CA 1
ATOM 717 C C . ASN A 1 97 ? -23.052 -12.713 28.329 1.00 15.88 104 ASN A C 1
ATOM 718 O O . ASN A 1 97 ? -23.996 -12.451 27.577 1.00 17.79 104 ASN A O 1
ATOM 723 N N . GLU A 1 98 ? -23.207 -13.033 29.611 1.00 11.42 105 GLU A N 1
ATOM 724 C CA . GLU A 1 98 ? -24.525 -13.133 30.232 1.00 13.50 105 GLU A CA 1
ATOM 725 C C . GLU A 1 98 ? -25.307 -11.823 30.211 1.00 16.92 105 GLU A C 1
ATOM 726 O O . GLU A 1 98 ? -26.488 -11.811 29.873 1.00 13.04 105 GLU A O 1
ATOM 732 N N . LYS A 1 99 ? -24.652 -10.728 30.581 1.00 12.75 106 LYS A N 1
ATOM 733 C CA . LYS A 1 99 ? -25.315 -9.429 30.633 1.00 14.61 106 LYS A CA 1
ATOM 734 C C . LYS A 1 99 ? -25.672 -8.931 29.237 1.00 11.84 106 LYS A C 1
ATOM 735 O O . LYS A 1 99 ? -26.766 -8.391 29.020 1.00 13.38 106 LYS A O 1
ATOM 741 N N . ALA A 1 100 ? -24.748 -9.118 28.296 1.00 9.92 107 ALA A N 1
ATOM 742 C 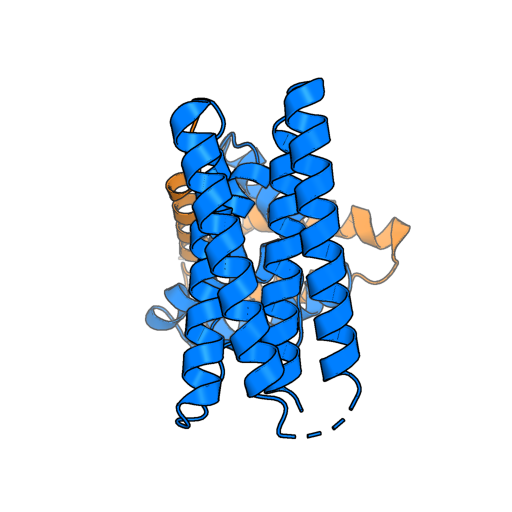CA . ALA A 1 100 ? -25.012 -8.778 26.901 1.00 14.89 107 ALA A CA 1
ATOM 743 C C . ALA A 1 100 ? -26.250 -9.526 26.416 1.00 7.90 107 ALA A C 1
ATOM 744 O O . ALA A 1 100 ? -27.178 -8.930 25.846 1.00 12.29 107 ALA A O 1
ATOM 746 N N . ARG A 1 101 ? -26.261 -10.832 26.670 1.00 7.92 108 ARG A N 1
ATOM 747 C CA . ARG A 1 101 ? -27.385 -11.678 26.291 1.00 10.35 108 ARG A CA 1
ATOM 748 C C . ARG A 1 101 ? -28.685 -11.188 26.916 1.00 9.75 108 ARG A C 1
ATOM 749 O O . ARG A 1 101 ? -29.699 -11.096 26.239 1.00 11.63 108 ARG A O 1
ATOM 757 N N . ALA A 1 102 ? -28.645 -10.869 28.205 1.00 9.10 109 ALA A N 1
ATOM 758 C CA . ALA A 1 102 ? -29.830 -10.403 28.921 1.00 12.94 109 ALA A CA 1
ATOM 759 C C . ALA A 1 102 ? -30.409 -9.134 28.301 1.00 11.20 109 ALA A C 1
ATOM 760 O O . ALA A 1 102 ? -31.622 -9.040 28.067 1.00 10.30 109 ALA A O 1
ATOM 762 N N . LEU A 1 103 ? -29.539 -8.164 28.031 1.00 6.34 110 LEU A N 1
ATOM 763 C CA . LEU A 1 103 ? -29.977 -6.922 27.405 1.00 7.89 110 LEU A CA 1
ATOM 764 C C . LEU A 1 103 ? -30.590 -7.171 26.028 1.00 8.81 110 LEU A C 1
ATOM 765 O O . LEU A 1 103 ? -31.651 -6.631 25.706 1.00 13.71 110 LEU A O 1
ATOM 770 N N . LYS A 1 104 ? -29.926 -7.991 25.218 1.00 6.97 111 LYS A N 1
ATOM 771 C CA . LYS A 1 104 ? -30.450 -8.298 23.887 1.00 15.32 111 LYS A CA 1
ATOM 772 C C . LYS A 1 104 ? -31.819 -8.985 23.957 1.00 17.13 111 LYS A C 1
ATOM 773 O O . LYS A 1 104 ? -32.744 -8.640 23.211 1.00 10.32 111 LYS A O 1
ATOM 779 N N . GLN A 1 105 ? -31.942 -9.942 24.873 1.00 8.27 112 GLN A N 1
ATOM 780 C CA . GLN A 1 105 ? -33.181 -10.686 25.068 1.00 8.62 112 GLN A CA 1
ATOM 781 C C . GLN A 1 105 ? -34.329 -9.774 25.489 1.00 14.05 112 GLN A C 1
ATOM 782 O O . GLN A 1 105 ? -35.442 -9.903 24.979 1.00 11.07 112 GLN A O 1
ATOM 788 N N . ILE A 1 106 ? -34.068 -8.855 26.415 1.00 12.06 113 ILE A N 1
ATOM 789 C CA . ILE A 1 106 ? -35.130 -7.951 26.855 1.00 7.38 113 ILE A CA 1
ATOM 790 C C . ILE A 1 106 ? -35.484 -6.908 25.787 1.00 8.11 113 ILE A C 1
ATOM 791 O O . ILE A 1 106 ? -36.649 -6.539 25.637 1.00 9.16 113 ILE A O 1
ATOM 796 N N . LEU A 1 107 ? -34.487 -6.452 25.033 1.00 8.75 114 LEU A N 1
ATOM 797 C CA . LEU A 1 107 ? -34.740 -5.508 23.947 1.00 11.93 114 LEU A CA 1
ATOM 798 C C . LEU A 1 107 ? -35.561 -6.155 22.836 1.00 16.81 114 LEU A C 1
ATOM 799 O O . LEU A 1 107 ? -36.352 -5.487 22.168 1.00 7.59 114 LEU A O 1
ATOM 804 N N . SER A 1 108 ? -35.375 -7.458 22.642 1.00 11.22 115 SER A N 1
ATOM 805 C CA . SER A 1 108 ? -36.101 -8.179 21.599 1.00 13.27 115 SER A CA 1
ATOM 806 C C . SER A 1 108 ? -37.572 -8.418 21.941 1.00 11.78 115 SER A C 1
ATOM 807 O O . SER A 1 108 ? -38.351 -8.835 21.085 1.00 16.30 115 SER A O 1
ATOM 810 N N . LYS A 1 109 ? -37.945 -8.159 23.190 1.00 14.76 116 LYS A N 1
ATOM 811 C CA . LYS A 1 109 ? -39.323 -8.352 23.636 1.00 16.86 116 LYS A CA 1
ATOM 812 C C . LYS A 1 109 ? -40.219 -7.164 23.291 1.00 11.58 116 LYS A C 1
ATOM 813 O O . LYS A 1 109 ? -41.440 -7.242 23.421 1.00 18.38 116 LYS A O 1
ATOM 819 N N . ILE A 1 110 ? -39.605 -6.070 22.855 1.00 15.68 117 ILE A N 1
ATOM 820 C CA . ILE A 1 110 ? -40.331 -4.838 22.531 1.00 16.88 117 ILE A CA 1
ATOM 821 C C . ILE A 1 110 ? -41.503 -4.992 21.540 1.00 18.02 117 ILE A C 1
ATOM 822 O O . ILE A 1 110 ? -42.595 -4.488 21.806 1.00 20.00 117 ILE A O 1
ATOM 827 N N . PRO A 1 111 ? -41.292 -5.687 20.403 1.00 12.32 118 PRO A N 1
ATOM 828 C CA . PRO A 1 111 ? -42.411 -5.816 19.459 1.00 16.39 118 PRO A CA 1
ATOM 829 C C . PRO A 1 111 ? -43.627 -6.545 20.034 1.00 17.16 118 PRO A C 1
ATOM 830 O O . PRO A 1 111 ? -44.755 -6.250 19.642 1.00 18.47 118 PRO A O 1
ATOM 834 N N . ASP A 1 112 ? -43.397 -7.480 20.949 1.00 16.39 119 ASP A N 1
ATOM 835 C CA . ASP A 1 112 ? -44.481 -8.267 21.526 1.00 16.93 119 ASP A CA 1
ATOM 836 C C . ASP A 1 112 ? -45.205 -7.517 22.640 1.00 26.89 119 ASP A C 1
ATOM 837 O O . ASP A 1 112 ? -46.237 -7.972 23.132 1.00 30.77 119 ASP A O 1
ATOM 842 N N . GLU A 1 113 ? -44.666 -6.366 23.030 1.00 18.01 120 GLU A N 1
ATOM 843 C CA . GLU A 1 113 ? -45.136 -5.674 24.226 1.00 21.70 120 GLU A CA 1
ATOM 844 C C . GLU A 1 113 ? -45.558 -4.223 23.994 1.00 14.33 120 GLU A C 1
ATOM 845 O O . GLU A 1 113 ? -46.284 -3.649 24.804 1.00 15.87 120 GLU A O 1
ATOM 851 N N . ILE A 1 114 ? -45.108 -3.636 22.890 1.00 15.62 121 ILE A N 1
ATOM 852 C CA . ILE A 1 114 ? -45.250 -2.196 22.674 1.00 16.80 121 ILE A CA 1
ATOM 853 C C . ILE A 1 114 ? -46.700 -1.714 22.544 1.00 25.16 121 ILE A C 1
ATOM 854 O O . ILE A 1 114 ? -47.004 -0.558 22.843 1.00 28.74 121 ILE A O 1
ATOM 859 N N . ASN A 1 115 ? -47.597 -2.596 22.116 1.00 27.62 122 ASN A N 1
ATOM 860 C CA . ASN A 1 115 ? -48.997 -2.215 21.944 1.00 27.56 122 ASN A CA 1
ATOM 861 C C . ASN A 1 115 ? -49.759 -2.091 23.262 1.00 26.89 122 ASN A C 1
ATOM 862 O O . ASN A 1 115 ? -50.724 -1.334 23.358 1.00 33.00 122 ASN A O 1
ATOM 867 N N . ASP A 1 116 ? -49.324 -2.835 24.274 1.00 25.76 123 ASP A N 1
ATOM 868 C CA . ASP A 1 116 ? -49.920 -2.735 25.601 1.00 26.86 123 ASP A CA 1
ATOM 869 C C . ASP A 1 116 ? -49.053 -1.852 26.494 1.00 34.41 123 ASP A C 1
ATOM 870 O O . ASP A 1 116 ? -47.914 -2.199 26.803 1.00 32.09 123 ASP A O 1
ATOM 875 N N . ARG A 1 117 ? -49.604 -0.714 26.905 1.00 23.63 124 ARG A N 1
ATOM 876 C CA . ARG A 1 117 ? -48.852 0.300 27.644 1.00 31.19 124 ARG A CA 1
ATOM 877 C C . ARG A 1 117 ? -48.223 -0.205 28.944 1.00 28.82 124 ARG A C 1
ATOM 878 O O . ARG A 1 117 ? -47.060 0.083 29.227 1.00 26.64 124 ARG A O 1
ATOM 886 N N . VAL A 1 118 ? -48.992 -0.958 29.727 1.00 28.91 125 VAL A N 1
ATOM 887 C CA . VAL A 1 118 ? -48.514 -1.487 31.004 1.00 28.31 125 VAL A CA 1
ATOM 888 C C . VAL A 1 118 ? -47.309 -2.413 30.829 1.00 19.70 125 VAL A C 1
ATOM 889 O O . VAL A 1 118 ? -46.227 -2.171 31.389 1.00 26.04 125 VAL A O 1
ATOM 893 N N . ARG A 1 119 ? -47.503 -3.468 30.044 1.00 23.40 126 ARG A N 1
ATOM 894 C CA . ARG A 1 119 ? -46.445 -4.435 29.779 1.00 27.13 126 ARG A CA 1
ATOM 895 C C . ARG A 1 119 ? -45.246 -3.772 29.108 1.00 21.64 126 ARG A C 1
ATOM 896 O O . ARG A 1 119 ? -44.105 -4.189 29.310 1.00 16.03 126 ARG A O 1
ATOM 904 N N . PHE A 1 120 ? -45.509 -2.736 28.316 1.00 17.00 127 PHE A N 1
ATOM 905 C CA . PHE A 1 120 ? -44.436 -1.996 27.664 1.00 18.64 127 PHE A CA 1
ATOM 906 C C . PHE A 1 120 ? -43.603 -1.247 28.696 1.00 15.01 127 PHE A C 1
ATOM 907 O O . PHE A 1 120 ? -42.378 -1.237 28.618 1.00 15.29 127 PHE A O 1
ATOM 915 N N . LEU A 1 121 ? -44.270 -0.620 29.660 1.00 15.15 128 LEU A N 1
ATOM 916 C CA . LEU A 1 121 ? -43.571 0.103 30.717 1.00 14.95 128 LEU A CA 1
ATOM 917 C C . LEU A 1 121 ? -42.736 -0.849 31.571 1.00 12.76 128 LEU A C 1
ATOM 918 O O . LEU A 1 121 ? -41.596 -0.536 31.941 1.00 13.96 128 LEU A O 1
ATOM 923 N N . GLN A 1 122 ? -43.300 -2.017 31.871 1.00 16.55 129 GLN A N 1
ATOM 924 C CA . GLN A 1 122 ? -42.555 -3.039 32.604 1.00 19.21 129 GLN A CA 1
ATOM 925 C C . GLN A 1 122 ? -41.318 -3.481 31.819 1.00 14.90 129 GLN A C 1
ATOM 926 O O . GLN A 1 122 ? -40.218 -3.608 32.375 1.00 21.48 129 GLN A O 1
ATOM 932 N N . THR A 1 123 ? -41.511 -3.703 30.522 1.00 12.56 130 THR A N 1
ATOM 933 C CA . THR A 1 123 ? -40.425 -4.082 29.624 1.00 10.84 130 THR A CA 1
ATOM 934 C C . THR A 1 123 ? -39.323 -3.031 29.636 1.00 10.26 130 THR A C 1
ATOM 935 O O . THR A 1 123 ? -38.141 -3.361 29.677 1.00 14.12 130 THR A O 1
ATOM 939 N N . ILE A 1 124 ? -39.725 -1.765 29.613 1.00 13.02 131 ILE A N 1
ATOM 940 C CA . ILE A 1 124 ? -38.791 -0.646 29.647 1.00 11.53 131 ILE A CA 1
ATOM 941 C C . ILE A 1 124 ? -37.986 -0.642 30.948 1.00 12.64 131 ILE A C 1
ATOM 942 O O . ILE A 1 124 ? -36.767 -0.419 30.940 1.00 8.88 131 ILE A O 1
ATOM 947 N N . LYS A 1 125 ? -38.670 -0.905 32.060 1.00 14.46 132 LYS A N 1
ATOM 948 C CA . LYS A 1 125 ? -38.003 -1.040 33.355 1.00 12.52 132 LYS A CA 1
ATOM 949 C C . LYS A 1 125 ? -36.925 -2.122 33.307 1.00 12.78 132 LYS A C 1
ATOM 950 O O . LYS A 1 125 ? -35.765 -1.893 33.694 1.00 12.76 132 LYS A O 1
ATOM 956 N N . ASP A 1 126 ? -37.312 -3.299 32.819 1.00 12.30 133 ASP A N 1
ATOM 957 C CA . ASP A 1 126 ? -36.377 -4.415 32.687 1.00 18.89 133 ASP A CA 1
ATOM 958 C C . ASP A 1 126 ? -35.188 -4.064 31.789 1.00 13.40 133 ASP A C 1
ATOM 959 O O . ASP A 1 126 ? -34.054 -4.474 32.054 1.00 14.79 133 ASP A O 1
ATOM 964 N N . ILE A 1 127 ? -35.458 -3.302 30.733 1.00 7.10 134 ILE A N 1
ATOM 965 C CA . ILE A 1 127 ? -34.416 -2.845 29.821 1.00 9.05 134 ILE A CA 1
ATOM 966 C C . ILE A 1 127 ? -33.408 -1.965 30.551 1.00 10.50 134 ILE A C 1
ATOM 967 O O . ILE A 1 127 ? -32.200 -2.160 30.421 1.00 11.03 134 ILE A O 1
ATOM 972 N N . ALA A 1 128 ? -33.911 -1.002 31.319 1.00 7.09 135 ALA A N 1
ATOM 973 C CA . ALA A 1 128 ? -33.049 -0.143 32.128 1.00 6.19 135 ALA A CA 1
ATOM 974 C C . ALA A 1 128 ? -32.160 -0.977 33.044 1.00 11.11 135 ALA A C 1
ATOM 975 O O . ALA A 1 128 ? -30.936 -0.781 33.095 1.00 11.13 135 ALA A O 1
ATOM 977 N N . SER A 1 129 ? -32.784 -1.917 33.752 1.00 8.28 136 SER A N 1
ATOM 978 C CA . SER A 1 129 ? -32.051 -2.808 34.651 1.00 11.02 136 SER A CA 1
ATOM 979 C C . SER A 1 129 ? -30.921 -3.555 33.937 1.00 12.62 136 SER A C 1
ATOM 980 O O . SER A 1 129 ? -29.780 -3.591 34.416 1.00 14.62 136 SER A O 1
ATOM 983 N N . ALA A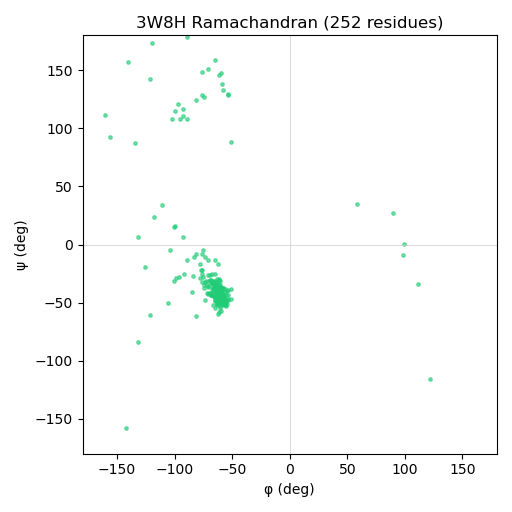 1 130 ? -31.244 -4.144 32.787 1.00 13.06 137 ALA A N 1
ATOM 984 C CA . ALA A 1 130 ? -30.258 -4.875 31.996 1.00 8.60 137 ALA A CA 1
ATOM 985 C C . ALA A 1 130 ? -29.115 -3.969 31.543 1.00 10.60 137 ALA A C 1
ATOM 986 O O . ALA A 1 130 ? -27.946 -4.369 31.557 1.00 11.73 137 ALA A O 1
ATOM 988 N N . ILE A 1 131 ? -29.460 -2.747 31.147 1.00 11.47 138 ILE A N 1
ATOM 989 C CA . ILE A 1 131 ? -28.460 -1.779 30.711 1.00 10.44 138 ILE A CA 1
ATOM 990 C C . ILE A 1 131 ? -27.481 -1.443 31.829 1.00 15.35 138 ILE A C 1
ATOM 991 O O . ILE A 1 131 ? -26.267 -1.491 31.620 1.00 17.72 138 ILE A O 1
ATOM 996 N N . LYS A 1 132 ? -27.990 -1.112 33.014 1.00 10.35 139 LYS A N 1
ATOM 997 C CA . LYS A 1 132 ? -27.074 -0.802 34.114 1.00 16.76 139 LYS A CA 1
ATOM 998 C C . LYS A 1 132 ? -26.259 -2.011 34.575 1.00 15.34 139 LYS A C 1
ATOM 999 O O . LYS A 1 132 ? -25.097 -1.864 34.959 1.00 20.76 139 LYS A O 1
ATOM 1005 N N . GLU A 1 133 ? -26.855 -3.200 34.523 1.00 12.61 140 GLU A N 1
ATOM 1006 C CA . GLU A 1 133 ? -26.107 -4.417 34.837 1.00 14.75 140 GLU A CA 1
ATOM 1007 C C . GLU A 1 133 ? -24.926 -4.607 33.883 1.00 20.23 140 GLU A C 1
ATOM 1008 O O . GLU A 1 133 ? -23.787 -4.827 34.320 1.00 15.07 140 GLU A O 1
ATOM 1014 N N . LEU A 1 134 ? -25.203 -4.515 32.583 1.00 18.24 141 LEU A N 1
ATOM 1015 C CA . LEU A 1 134 ? -24.157 -4.640 31.572 1.00 11.86 141 LEU A CA 1
ATOM 1016 C C . LEU A 1 134 ? -23.098 -3.552 31.727 1.00 10.09 141 LEU A C 1
ATOM 1017 O O . LEU A 1 134 ? -21.913 -3.803 31.530 1.00 11.01 141 LEU A O 1
ATOM 1022 N N . LEU A 1 135 ? -23.531 -2.348 32.091 1.00 13.51 142 LEU A N 1
ATOM 1023 C CA . LEU A 1 135 ? -22.609 -1.237 32.309 1.00 15.62 142 LEU A CA 1
ATOM 1024 C C . LEU A 1 135 ? -21.649 -1.539 33.456 1.00 19.47 142 LEU A C 1
ATOM 1025 O O . LEU A 1 135 ? -20.431 -1.381 33.322 1.00 14.28 142 LEU A O 1
ATOM 1030 N N . ASP A 1 136 ? -22.207 -1.972 34.584 1.00 19.93 143 ASP A N 1
ATOM 1031 C CA . ASP A 1 136 ? -21.405 -2.336 35.748 1.00 20.35 143 ASP A CA 1
ATOM 1032 C C . ASP A 1 136 ? -20.414 -3.444 35.416 1.00 24.36 143 ASP A C 1
ATOM 1033 O O . ASP A 1 136 ? -19.248 -3.378 35.806 1.00 25.21 143 ASP A O 1
ATOM 1038 N N . THR A 1 137 ? -20.881 -4.457 34.690 1.00 22.97 144 THR A N 1
ATOM 1039 C CA . THR A 1 137 ? -20.013 -5.562 34.291 1.00 16.05 144 THR A CA 1
ATOM 1040 C C . THR A 1 137 ? -18.867 -5.085 33.395 1.00 20.33 144 THR A C 1
ATOM 1041 O O . THR A 1 137 ? -17.707 -5.436 33.619 1.00 22.62 144 THR A O 1
ATOM 1045 N N . VAL A 1 138 ? -19.200 -4.278 32.390 1.00 21.43 145 VAL A N 1
ATOM 1046 C CA . VAL A 1 138 ? -18.207 -3.725 31.471 1.00 21.59 145 VAL A CA 1
ATOM 1047 C C . VAL A 1 138 ? -17.143 -2.919 32.207 1.00 28.54 145 VAL A C 1
ATOM 1048 O O . VAL A 1 138 ? -15.947 -3.146 32.021 1.00 32.04 145 VAL A O 1
ATOM 1052 N N . ASN A 1 139 ? -17.581 -1.983 33.045 1.00 30.86 146 ASN A N 1
ATOM 1053 C CA . ASN A 1 139 ? -16.652 -1.169 33.824 1.00 37.29 146 ASN A CA 1
ATOM 1054 C C . ASN A 1 139 ? -15.824 -2.003 34.798 1.00 34.63 146 ASN A C 1
ATOM 1055 O O . ASN A 1 139 ? -14.687 -1.656 35.116 1.00 34.73 146 ASN A O 1
ATOM 1060 N N . ASN A 1 140 ? -16.398 -3.107 35.264 1.00 38.68 147 ASN A N 1
ATOM 1061 C CA . ASN A 1 140 ? -15.696 -4.003 36.175 1.00 33.03 147 ASN A CA 1
ATOM 1062 C C . ASN A 1 140 ? -14.582 -4.783 35.480 1.00 40.18 147 ASN A C 1
ATOM 1063 O O . ASN A 1 140 ? -13.491 -4.945 36.028 1.00 47.50 147 ASN A O 1
ATOM 1068 N N . VAL A 1 141 ? -14.866 -5.262 34.271 1.00 40.33 148 VAL A N 1
ATOM 1069 C CA . VAL A 1 141 ? -13.909 -6.058 33.502 1.00 35.02 148 VAL A CA 1
ATOM 1070 C C . VAL A 1 141 ? -12.623 -5.284 33.183 1.00 47.51 148 VAL A C 1
ATOM 1071 O O . VAL A 1 141 ? -11.545 -5.873 33.078 1.00 50.55 148 VAL A O 1
ATOM 1075 N N . PHE A 1 142 ? -12.741 -3.964 33.056 1.00 51.49 149 PHE A N 1
ATOM 1076 C CA . PHE A 1 142 ? -11.601 -3.099 32.744 1.00 51.71 149 PHE A CA 1
ATOM 1077 C C . PHE A 1 142 ? -10.394 -3.326 33.655 1.00 63.76 149 PHE A C 1
ATOM 1078 O O . PHE A 1 142 ? -10.243 -2.661 34.680 1.00 52.89 149 PHE A O 1
ATOM 1086 N N . LYS A 1 143 ? -9.539 -4.268 33.267 1.00 72.71 150 LYS A N 1
ATOM 1087 C CA . LYS A 1 143 ? -8.332 -4.583 34.023 1.00 47.36 150 LYS A CA 1
ATOM 1088 C C . LYS A 1 143 ? -7.082 -4.319 33.193 1.00 45.39 150 LYS A C 1
ATOM 1089 O O . LYS A 1 143 ? -6.998 -3.319 32.480 1.00 59.39 150 LYS A O 1
ATOM 1095 N N . ARG A 1 151 ? -8.698 2.120 26.135 1.00 35.32 158 ARG A N 1
ATOM 1096 C CA . ARG A 1 151 ? -8.274 2.249 24.746 1.00 53.08 158 ARG A CA 1
ATOM 1097 C C . ARG A 1 151 ? -9.484 2.303 23.819 1.00 52.77 158 ARG A C 1
ATOM 1098 O O . ARG A 1 151 ? -10.277 3.243 23.870 1.00 44.97 158 ARG A O 1
ATOM 1106 N N . ALA A 1 152 ? -9.616 1.291 22.968 1.00 53.97 159 ALA A N 1
ATOM 1107 C CA . ALA A 1 152 ? -10.779 1.167 22.100 1.00 40.79 159 ALA A CA 1
ATOM 1108 C C . ALA A 1 152 ? -11.966 0.668 22.914 1.00 29.77 159 ALA A C 1
ATOM 1109 O O . ALA A 1 152 ? -13.125 0.909 22.565 1.00 38.32 159 ALA A O 1
ATOM 1111 N N . LEU A 1 153 ? -11.661 -0.028 24.006 1.00 23.85 160 LEU A N 1
ATOM 1112 C CA . LEU A 1 153 ? -12.676 -0.540 24.917 1.00 34.28 160 LEU A CA 1
ATOM 1113 C C . LEU A 1 153 ? -13.485 0.601 25.520 1.00 25.63 160 LEU A C 1
ATOM 1114 O O . LEU A 1 153 ? -14.716 0.572 25.516 1.00 22.52 160 LEU A O 1
ATOM 1119 N N . GLU A 1 154 ? -12.781 1.606 26.034 1.00 29.30 161 GLU A N 1
ATOM 1120 C CA . GLU A 1 154 ? -13.420 2.773 26.629 1.00 22.63 161 GLU A CA 1
ATOM 1121 C C . GLU A 1 154 ? -14.286 3.501 25.607 1.00 24.89 161 GLU A C 1
ATOM 1122 O O . GLU A 1 154 ? -15.393 3.947 25.921 1.00 30.58 161 GLU A O 1
ATOM 1128 N N . HIS A 1 155 ? -13.778 3.610 24.383 1.00 20.68 162 HIS A N 1
ATOM 1129 C CA . HIS A 1 155 ? -14.525 4.241 23.304 1.00 25.27 162 HIS A CA 1
ATOM 1130 C C . HIS A 1 155 ? -15.819 3.488 23.020 1.00 15.68 162 HIS A C 1
ATOM 1131 O O . HIS A 1 155 ? -16.875 4.098 22.846 1.00 21.94 162 HIS A O 1
ATOM 1138 N N . GLN A 1 156 ? -15.736 2.162 22.977 1.00 14.10 163 GLN A N 1
ATOM 1139 C CA . GLN A 1 156 ? -16.925 1.349 22.741 1.00 24.05 163 GLN A CA 1
ATOM 1140 C C . GLN A 1 156 ? -17.917 1.447 23.896 1.00 18.73 163 GLN A C 1
ATOM 1141 O O . GLN A 1 156 ? -19.130 1.375 23.689 1.00 13.13 163 GLN A O 1
ATOM 1147 N N . LYS A 1 157 ? -17.397 1.614 25.109 1.00 17.48 164 LYS A N 1
ATOM 1148 C CA . LYS A 1 157 ? -18.238 1.800 26.286 1.00 17.62 164 LYS A CA 1
ATOM 1149 C C . LYS A 1 157 ? -19.018 3.105 26.165 1.00 14.21 164 LYS A C 1
ATOM 1150 O O . LYS A 1 157 ? -20.237 3.141 26.377 1.00 12.74 164 LYS A O 1
ATOM 1156 N N . LYS A 1 158 ? -18.304 4.174 25.818 1.00 10.04 165 LYS A N 1
ATOM 1157 C CA . LYS A 1 158 ? -18.921 5.481 25.620 1.00 20.51 165 LYS A CA 1
ATOM 1158 C C . LYS A 1 158 ? -19.973 5.435 24.514 1.00 9.65 165 LYS A C 1
ATOM 1159 O O . LYS A 1 158 ? -21.047 6.029 24.641 1.00 14.49 165 LYS A O 1
ATOM 1165 N N . GLU A 1 159 ? -19.658 4.725 23.435 1.00 9.29 166 GLU A N 1
ATOM 1166 C CA . GLU A 1 159 ? -20.610 4.521 22.346 1.00 17.08 166 GLU A CA 1
ATOM 1167 C C . GLU A 1 159 ? -21.869 3.817 22.850 1.00 16.07 166 GLU A C 1
ATOM 1168 O O . GLU A 1 159 ? -22.989 4.218 22.525 1.00 11.85 166 GLU A O 1
ATOM 1174 N N . PHE A 1 160 ? -21.676 2.775 23.655 1.00 7.93 167 PHE A N 1
ATOM 1175 C CA . PHE A 1 160 ? -22.794 2.041 24.236 1.00 11.56 167 PHE A CA 1
ATOM 1176 C C . PHE A 1 160 ? -23.697 2.954 25.061 1.00 9.35 167 PHE A C 1
ATOM 1177 O O . PHE A 1 160 ? -24.923 2.931 24.911 1.00 7.43 167 PHE A O 1
ATOM 1185 N N . VAL A 1 161 ? -23.086 3.756 25.928 1.00 7.74 168 VAL A N 1
ATOM 1186 C CA . VAL A 1 161 ? -23.834 4.715 26.737 1.00 8.15 168 VAL A CA 1
ATOM 1187 C C . VAL A 1 161 ? -24.619 5.692 25.857 1.00 11.17 168 VAL A C 1
ATOM 1188 O O . VAL A 1 161 ? -25.797 5.978 26.114 1.00 10.02 168 VAL A O 1
ATOM 1192 N N . LYS A 1 162 ? -23.962 6.183 24.810 1.00 8.71 169 LYS A N 1
ATOM 1193 C CA . LYS A 1 162 ? -24.602 7.075 23.847 1.00 11.03 169 LYS A CA 1
ATOM 1194 C C . LYS A 1 162 ? -25.842 6.447 23.205 1.00 9.38 169 LYS A C 1
ATOM 1195 O O . LYS A 1 162 ? -26.882 7.098 23.075 1.00 9.80 169 LYS A O 1
ATOM 1201 N N . TYR A 1 163 ? -25.733 5.181 22.810 1.00 10.79 170 TYR A N 1
ATOM 1202 C CA . TYR A 1 163 ? -26.861 4.478 22.201 1.00 13.11 170 TYR A CA 1
ATOM 1203 C C . TYR A 1 163 ? -27.980 4.200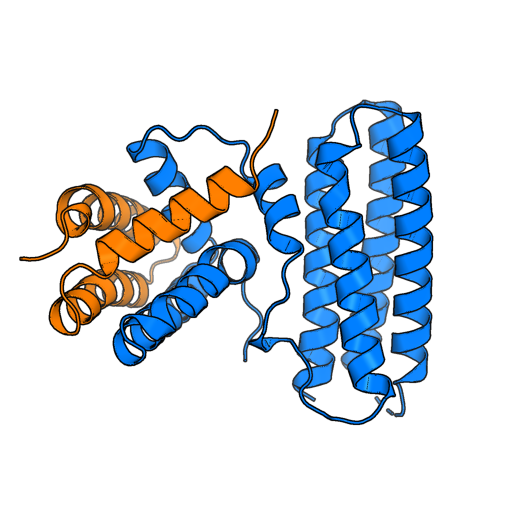 23.206 1.00 14.45 170 TYR A C 1
ATOM 1204 O O . TYR A 1 163 ? -29.159 4.157 22.842 1.00 6.87 170 TYR A O 1
ATOM 1213 N N . SER A 1 164 ? -27.606 4.014 24.469 1.00 10.78 171 SER A N 1
ATOM 1214 C CA . SER A 1 164 ? -28.590 3.865 25.537 1.00 11.52 171 SER A CA 1
ATOM 1215 C C . SER A 1 164 ? -29.419 5.142 25.668 1.00 10.85 171 SER A C 1
ATOM 1216 O O . SER A 1 164 ? -30.660 5.111 25.662 1.00 15.10 171 SER A O 1
ATOM 1219 N N . LYS A 1 165 ? -28.715 6.266 25.775 1.00 13.52 172 LYS A N 1
ATOM 1220 C CA . LYS A 1 165 ? -29.353 7.575 25.871 1.00 15.72 172 LYS A CA 1
ATOM 1221 C C . LYS A 1 165 ? -30.260 7.840 24.666 1.00 11.04 172 LYS A C 1
ATOM 1222 O O . LYS A 1 165 ? -31.404 8.295 24.812 1.00 10.37 172 LYS A O 1
ATOM 1228 N N . SER A 1 166 ? -29.742 7.542 23.478 1.00 10.68 173 SER A N 1
ATOM 1229 C CA . SER A 1 166 ? -30.497 7.715 22.242 1.00 15.46 173 SER A CA 1
ATOM 1230 C C . SER A 1 166 ? -31.772 6.873 22.256 1.00 15.52 173 SER A C 1
ATOM 1231 O O . SER A 1 166 ? -32.832 7.327 21.816 1.00 11.95 173 SER A O 1
ATOM 1234 N N . PHE A 1 167 ? -31.663 5.649 22.768 1.00 10.21 174 PHE A N 1
ATOM 1235 C CA . PHE A 1 167 ? -32.823 4.771 22.889 1.00 11.32 174 PHE A CA 1
ATOM 1236 C C . PHE A 1 167 ? -33.872 5.375 23.814 1.00 15.91 174 PHE A C 1
ATOM 1237 O O . PHE A 1 167 ? -35.071 5.322 23.523 1.00 13.74 174 PHE A O 1
ATOM 1245 N N . SER A 1 168 ? -33.418 5.949 24.925 1.00 14.71 175 SER A N 1
ATOM 1246 C CA . SER A 1 168 ? -34.332 6.617 25.852 1.00 18.16 175 SER A CA 1
ATOM 1247 C C . SER A 1 168 ? -35.081 7.767 25.170 1.00 15.55 175 SER A C 1
ATOM 1248 O O . SER A 1 168 ? -36.314 7.878 25.273 1.00 10.86 175 SER A O 1
ATOM 1251 N N . ASP A 1 169 ? -34.331 8.618 24.471 1.00 14.25 176 ASP A N 1
ATOM 1252 C CA . ASP A 1 169 ? -34.933 9.717 23.717 1.00 22.25 176 ASP A CA 1
ATOM 1253 C C . ASP A 1 169 ? -35.972 9.197 22.723 1.00 16.60 176 ASP A C 1
ATOM 1254 O O . ASP A 1 169 ? -37.049 9.785 22.558 1.00 16.39 176 ASP A O 1
ATOM 1259 N N . THR A 1 170 ? -35.644 8.084 22.073 1.00 19.15 177 THR A N 1
ATOM 1260 C CA . THR A 1 170 ? -36.564 7.437 21.146 1.00 16.58 177 THR A CA 1
ATOM 1261 C C . THR A 1 170 ? -37.849 7.015 21.857 1.00 19.48 177 THR A C 1
ATOM 1262 O O . THR A 1 170 ? -38.942 7.161 21.311 1.00 16.16 177 THR A O 1
ATOM 1266 N N . LEU A 1 171 ? -37.714 6.502 23.079 1.00 20.62 178 LEU A N 1
ATOM 1267 C CA . LEU A 1 171 ? -38.881 6.142 23.881 1.00 18.70 178 LEU A CA 1
ATOM 1268 C C . LEU A 1 171 ? -39.770 7.355 24.135 1.00 21.64 178 LEU A C 1
ATOM 1269 O O . LEU A 1 171 ? -40.993 7.286 23.969 1.00 20.69 178 LEU A O 1
ATOM 1274 N N . LYS A 1 172 ? -39.151 8.462 24.537 1.00 27.87 179 LYS A N 1
ATOM 1275 C CA . LYS A 1 172 ? -39.888 9.710 24.747 1.00 22.59 179 LYS A CA 1
ATOM 1276 C C . LYS A 1 172 ? -40.669 10.119 23.493 1.00 28.13 179 LYS A C 1
ATOM 1277 O O . LYS A 1 172 ? -41.888 10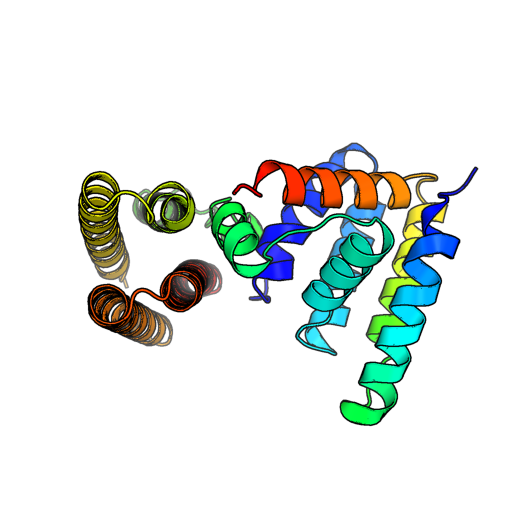.353 23.542 1.00 26.12 179 LYS A O 1
ATOM 1283 N N . THR A 1 173 ? -39.959 10.190 22.369 1.00 28.89 180 THR A N 1
ATOM 1284 C CA . THR A 1 173 ? -40.570 10.570 21.099 1.00 17.49 180 THR A CA 1
ATOM 1285 C C . THR A 1 173 ? -41.716 9.634 20.712 1.00 31.90 180 THR A C 1
ATOM 1286 O O . THR A 1 173 ? -42.728 10.075 20.167 1.00 34.13 180 THR A O 1
ATOM 1290 N N . TYR A 1 174 ? -41.561 8.345 21.004 1.00 31.02 181 TYR A N 1
ATOM 1291 C CA . TYR A 1 174 ? -42.627 7.383 20.747 1.00 23.65 181 TYR A CA 1
ATOM 1292 C C . TYR A 1 174 ? -43.853 7.695 21.586 1.00 33.71 181 TYR A C 1
ATOM 1293 O O . TYR A 1 174 ? -44.972 7.728 21.076 1.00 30.20 181 TYR A O 1
ATOM 1302 N N . PHE A 1 175 ? -43.641 7.916 22.880 1.00 30.40 182 PHE A N 1
ATOM 1303 C CA . PHE A 1 175 ? -44.742 8.263 23.771 1.00 30.99 182 PHE A CA 1
ATOM 1304 C C . PHE A 1 175 ? -45.391 9.584 23.367 1.00 38.03 182 PHE A C 1
ATOM 1305 O O . PHE A 1 175 ? -46.509 9.887 23.784 1.00 39.04 182 PHE A O 1
ATOM 1313 N N . LYS A 1 176 ? -44.690 10.363 22.548 1.00 45.15 183 LYS A N 1
ATOM 1314 C CA . LYS A 1 176 ? -45.292 11.554 21.955 1.00 34.89 183 LYS A CA 1
ATOM 1315 C C . LYS A 1 176 ? -46.143 11.241 20.716 1.00 40.82 183 LYS A C 1
ATOM 1316 O O . LYS A 1 176 ? -47.346 11.502 20.707 1.00 48.99 183 LYS A O 1
ATOM 1322 N N . ASP A 1 177 ? -45.524 10.683 19.677 1.00 43.57 184 ASP A N 1
ATOM 1323 C CA . ASP A 1 177 ? -46.207 10.509 18.390 1.00 42.87 184 ASP A CA 1
ATOM 1324 C C . ASP A 1 177 ? -46.788 9.114 18.131 1.00 42.88 184 ASP A C 1
ATOM 1325 O O . ASP A 1 177 ? -47.765 8.974 17.396 1.00 50.56 184 ASP A O 1
ATOM 1330 N N . GLY A 1 178 ? -46.180 8.088 18.717 1.00 36.85 185 GLY A N 1
ATOM 1331 C CA . GLY A 1 178 ? -46.704 6.737 18.603 1.00 26.34 185 GLY A CA 1
ATOM 1332 C C . GLY A 1 178 ? -46.203 5.932 17.416 1.00 38.93 185 GLY A C 1
ATOM 1333 O O . GLY A 1 178 ? -46.898 5.038 16.933 1.00 40.88 185 GLY A O 1
ATOM 1334 N N . LYS A 1 179 ? -45.000 6.241 16.941 1.00 29.75 186 LYS A N 1
ATOM 1335 C CA . LYS A 1 179 ? -44.381 5.461 15.871 1.00 28.96 186 LYS A CA 1
ATOM 1336 C C . LYS A 1 179 ? -43.489 4.367 16.454 1.00 31.62 186 LYS A C 1
ATOM 1337 O O . LYS A 1 179 ? -42.440 4.653 17.031 1.00 32.49 186 LYS A O 1
ATOM 1343 N N . ALA A 1 180 ? -43.910 3.116 16.297 1.00 22.29 187 ALA A N 1
ATOM 1344 C CA . ALA A 1 180 ? -43.196 1.983 16.879 1.00 19.07 187 ALA A CA 1
ATOM 1345 C C . ALA A 1 180 ? -41.890 1.672 16.148 1.00 20.96 187 ALA A C 1
ATOM 1346 O O . ALA A 1 180 ? -40.912 1.216 16.757 1.00 23.05 187 ALA A O 1
ATOM 1348 N N . ILE A 1 181 ? -41.884 1.926 14.842 1.00 15.94 188 ILE A N 1
ATOM 1349 C CA . ILE A 1 181 ? -40.749 1.581 13.990 1.00 22.26 188 ILE A CA 1
ATOM 1350 C C . ILE A 1 181 ? -39.449 2.245 14.452 1.00 14.28 188 ILE A C 1
ATOM 1351 O O . ILE A 1 181 ? -38.380 1.634 14.400 1.00 20.59 188 ILE A O 1
ATOM 1356 N N . ASN A 1 182 ? -39.550 3.482 14.926 1.00 12.95 189 ASN A N 1
ATOM 1357 C CA . ASN A 1 182 ? -38.389 4.204 15.433 1.00 10.37 189 ASN A CA 1
ATOM 1358 C C . ASN A 1 182 ? -37.807 3.515 16.661 1.00 14.14 189 ASN A C 1
ATOM 1359 O O . ASN A 1 182 ? -36.586 3.415 16.815 1.00 18.90 189 ASN A O 1
ATOM 1364 N N . VAL A 1 183 ? -38.694 3.033 17.528 1.00 15.97 190 VAL A N 1
ATOM 1365 C CA . VAL A 1 183 ? -38.289 2.282 18.710 1.00 12.76 190 VAL A CA 1
ATOM 1366 C C . VAL A 1 183 ? -37.593 0.990 18.307 1.00 15.69 190 VAL A C 1
ATOM 1367 O O . VAL A 1 183 ? -36.559 0.631 18.876 1.00 10.23 190 VAL A O 1
ATOM 1371 N N . PHE A 1 184 ? -38.160 0.297 17.321 1.00 8.92 191 PHE A N 1
ATOM 1372 C CA . PHE A 1 184 ? -37.565 -0.944 16.829 1.00 11.01 191 PHE A CA 1
ATOM 1373 C C . PHE A 1 184 ? -36.149 -0.705 16.303 1.00 12.27 191 PHE A C 1
ATOM 1374 O O . PHE A 1 184 ? -35.211 -1.431 16.652 1.00 8.13 191 PHE A O 1
ATOM 1382 N N . VAL A 1 185 ? -36.006 0.324 15.471 1.00 8.74 192 VAL A N 1
ATOM 1383 C CA . VAL A 1 185 ? -34.714 0.682 14.892 1.00 9.10 192 VAL A CA 1
ATOM 1384 C C . VAL A 1 185 ? -33.692 1.042 15.971 1.00 11.24 192 VAL A C 1
ATOM 1385 O O . VAL A 1 185 ? -32.543 0.596 15.925 1.00 9.73 192 VAL A O 1
ATOM 1389 N N . SER A 1 186 ? -34.120 1.836 16.948 1.00 10.71 193 SER A N 1
ATOM 1390 C CA . SER A 1 186 ? -33.233 2.243 18.032 1.00 9.73 193 SER A CA 1
ATOM 1391 C C . SER A 1 186 ? -32.777 1.049 18.873 1.00 8.07 193 SER A C 1
ATOM 1392 O O . SER A 1 186 ? -31.603 0.948 19.252 1.00 8.94 193 SER A O 1
ATOM 1395 N N . ALA A 1 187 ? -33.711 0.146 19.158 1.00 6.57 194 ALA A N 1
ATOM 1396 C CA . ALA A 1 187 ? -33.403 -1.065 19.910 1.00 7.55 194 ALA A CA 1
ATOM 1397 C C . ALA A 1 187 ? -32.416 -1.941 19.144 1.00 10.49 194 ALA A C 1
ATOM 1398 O O . ALA A 1 187 ? -31.508 -2.532 19.735 1.00 9.08 194 ALA A O 1
ATOM 1400 N N . ASN A 1 188 ? -32.595 -2.017 17.826 1.00 8.57 195 ASN A N 1
ATOM 1401 C CA . ASN A 1 188 ? -31.651 -2.734 16.972 1.00 8.47 195 ASN A CA 1
ATOM 1402 C C . ASN A 1 188 ? -30.261 -2.113 17.029 1.00 12.43 195 ASN A C 1
ATOM 1403 O O . ASN A 1 188 ? -29.255 -2.824 17.090 1.00 13.79 195 ASN A O 1
ATOM 1408 N N . ARG A 1 189 ? -30.212 -0.784 17.014 1.00 8.94 196 ARG A N 1
ATOM 1409 C CA . ARG A 1 189 ? -28.945 -0.067 17.125 1.00 13.58 196 ARG A CA 1
ATOM 1410 C C . ARG A 1 189 ? -28.235 -0.395 18.439 1.00 9.13 196 ARG A C 1
ATOM 1411 O O . ARG A 1 189 ? -27.030 -0.677 18.457 1.00 6.59 196 ARG A O 1
ATOM 1419 N N . LEU A 1 190 ? -28.991 -0.371 19.534 1.00 8.81 197 LEU A N 1
ATOM 1420 C CA . LEU A 1 190 ? -28.439 -0.690 20.848 1.00 8.30 197 LEU A CA 1
ATOM 1421 C C . LEU A 1 190 ? -27.937 -2.136 20.923 1.00 11.02 197 LEU A C 1
ATOM 1422 O O . LEU A 1 190 ? -26.869 -2.402 21.481 1.00 11.04 197 LEU A O 1
ATOM 1427 N N . ILE A 1 191 ? -28.709 -3.062 20.358 1.00 11.56 198 ILE A N 1
ATOM 1428 C CA . ILE A 1 191 ? -28.300 -4.466 20.296 1.00 8.78 198 ILE A CA 1
ATOM 1429 C C . ILE A 1 191 ? -26.987 -4.619 19.531 1.00 6.41 198 ILE A C 1
ATOM 1430 O O . ILE A 1 191 ? -26.059 -5.299 19.985 1.00 8.13 198 ILE A O 1
ATOM 1435 N N . HIS A 1 192 ? -26.912 -3.974 18.371 1.00 7.60 199 HIS A N 1
ATOM 1436 C CA . HIS A 1 192 ? -25.707 -4.021 17.556 1.00 10.79 199 HIS A CA 1
ATOM 1437 C C . HIS A 1 192 ? -24.512 -3.471 18.323 1.00 13.78 199 HIS A C 1
ATOM 1438 O O . HIS A 1 192 ? -23.405 -4.003 18.226 1.00 9.83 199 HIS A O 1
ATOM 1445 N N . GLN A 1 193 ? -24.738 -2.409 19.090 1.00 8.04 200 GLN A N 1
ATOM 1446 C CA . GLN A 1 193 ? -23.664 -1.836 19.891 1.00 6.85 200 GLN A CA 1
ATOM 1447 C C . GLN A 1 193 ? -23.232 -2.774 21.021 1.00 18.06 200 GLN A C 1
ATOM 1448 O O . GLN A 1 193 ? -22.058 -2.807 21.395 1.00 13.65 200 GLN A O 1
ATOM 1454 N N . THR A 1 194 ? -24.181 -3.535 21.560 1.00 9.83 201 THR A N 1
ATOM 1455 C CA . THR A 1 194 ? -23.870 -4.540 22.575 1.00 8.66 201 THR A CA 1
ATOM 1456 C C . THR A 1 194 ? -22.961 -5.625 21.991 1.00 20.15 201 THR A C 1
ATOM 1457 O O . THR A 1 194 ? -21.896 -5.952 22.552 1.00 15.75 201 THR A O 1
ATOM 1461 N N . ASN A 1 195 ? -23.392 -6.175 20.857 1.00 12.78 202 ASN A N 1
ATOM 1462 C CA . ASN A 1 195 ? -22.588 -7.141 20.117 1.00 12.69 202 ASN A CA 1
ATOM 1463 C C . ASN A 1 195 ? -21.198 -6.590 19.819 1.00 13.26 202 ASN A C 1
ATOM 1464 O O . ASN A 1 195 ? -20.205 -7.311 19.900 1.00 12.35 202 ASN A O 1
ATOM 1469 N N . LEU A 1 196 ? -21.140 -5.304 19.482 1.00 17.32 203 LEU A N 1
ATOM 1470 C CA . LEU A 1 196 ? -19.881 -4.636 19.181 1.00 14.66 203 LEU A CA 1
ATOM 1471 C C . LEU A 1 196 ? -18.991 -4.592 20.418 1.00 16.05 203 LEU A C 1
ATOM 1472 O O . LEU A 1 196 ? -17.783 -4.795 20.323 1.00 14.25 203 LEU A O 1
ATOM 1477 N N . ILE A 1 197 ? -19.592 -4.316 21.573 1.00 14.67 204 ILE A N 1
ATOM 1478 C CA . ILE A 1 197 ? -18.866 -4.332 22.839 1.00 17.22 204 ILE A CA 1
ATOM 1479 C C . ILE A 1 197 ? -18.214 -5.694 23.042 1.00 22.30 204 ILE A C 1
ATOM 1480 O O . ILE A 1 197 ? -17.003 -5.788 23.283 1.00 20.34 204 ILE A O 1
ATOM 1485 N N . LEU A 1 198 ? -19.015 -6.749 22.922 1.00 18.30 205 LEU A N 1
ATOM 1486 C CA . LEU A 1 198 ? -18.487 -8.096 23.131 1.00 23.04 205 LEU A CA 1
ATOM 1487 C C . LEU A 1 198 ? -17.389 -8.468 22.132 1.00 29.84 205 LEU A C 1
ATOM 1488 O O . LEU A 1 198 ? -16.369 -9.052 22.506 1.00 23.55 205 LEU A O 1
ATOM 1493 N N . GLN A 1 199 ? -17.598 -8.119 20.867 1.00 23.55 206 GLN A N 1
ATOM 1494 C CA . GLN A 1 199 ? -16.636 -8.433 19.816 1.00 26.32 206 GLN A CA 1
ATOM 1495 C C . GLN A 1 199 ? -15.326 -7.678 20.028 1.00 28.75 206 GLN A C 1
ATOM 1496 O O . GLN A 1 199 ? -14.246 -8.204 19.759 1.00 22.46 206 GLN A O 1
ATOM 1502 N N . THR A 1 200 ? -15.431 -6.445 20.513 1.00 30.67 207 THR A N 1
ATOM 1503 C CA . THR A 1 200 ? -14.260 -5.621 20.786 1.00 23.70 207 THR A CA 1
ATOM 1504 C C . THR A 1 200 ? -13.474 -6.194 21.956 1.00 30.54 207 THR A C 1
ATOM 1505 O O . THR A 1 200 ? -12.246 -6.274 21.907 1.00 28.72 207 THR A O 1
ATOM 1509 N N . PHE A 1 201 ? -14.184 -6.598 23.006 1.00 25.67 208 PHE A N 1
ATOM 1510 C CA . PHE A 1 201 ? -13.540 -7.245 24.146 1.00 25.15 208 PHE A CA 1
ATOM 1511 C C . PHE A 1 201 ? -12.877 -8.557 23.737 1.00 32.94 208 PHE A C 1
ATOM 1512 O O . PHE A 1 201 ? -11.849 -8.945 24.291 1.00 37.01 208 PHE A O 1
ATOM 1520 N N . LYS A 1 202 ? -13.471 -9.232 22.760 1.00 38.83 209 LYS A N 1
ATOM 1521 C CA . LYS A 1 202 ? -12.987 -10.536 22.327 1.00 30.58 209 LYS A CA 1
ATOM 1522 C C . LYS A 1 202 ? -11.728 -10.439 21.464 1.00 29.90 209 LYS A C 1
ATOM 1523 O O . LYS A 1 202 ? -10.869 -11.319 21.512 1.00 39.56 209 LYS A O 1
ATOM 1529 N N . THR A 1 203 ? -11.615 -9.365 20.688 1.00 37.28 210 THR A N 1
ATOM 1530 C CA . THR A 1 203 ? -10.527 -9.239 19.718 1.00 33.24 210 THR A CA 1
ATOM 1531 C C . THR A 1 203 ? -9.353 -8.375 20.187 1.00 38.75 210 THR A C 1
ATOM 1532 O O . THR A 1 203 ? -8.530 -7.951 19.376 1.00 34.09 210 THR A O 1
ATOM 1536 N N . VAL A 1 204 ? -9.274 -8.117 21.489 1.00 49.52 211 VAL A N 1
ATOM 1537 C CA . VAL A 1 204 ? -8.149 -7.368 22.044 1.00 35.40 211 VAL A CA 1
ATOM 1538 C C . VAL A 1 204 ? -7.477 -8.132 23.181 1.00 38.49 211 VAL A C 1
ATOM 1539 O O . VAL A 1 204 ? -8.077 -9.021 23.785 1.00 54.77 211 VAL A O 1
ATOM 1543 N N . GLU B 2 5 ? -31.987 -33.981 -8.859 1.00 36.53 -2 GLU B N 1
ATOM 1544 C CA . GLU B 2 5 ? -30.846 -34.241 -7.989 1.00 49.61 -2 GLU B CA 1
ATOM 1545 C C . GLU B 2 5 ? -30.435 -32.987 -7.221 1.00 46.23 -2 GLU B C 1
ATOM 1546 O O . GLU B 2 5 ? -30.182 -33.041 -6.018 1.00 38.62 -2 GLU B O 1
ATOM 1552 N N . PHE B 2 6 ? -30.371 -31.860 -7.924 1.00 47.12 -1 PHE B N 1
ATOM 1553 C CA . PHE B 2 6 ? -29.981 -30.594 -7.309 1.00 35.05 -1 PHE B CA 1
ATOM 1554 C C . PHE B 2 6 ? -31.186 -29.846 -6.747 1.00 37.56 -1 PHE B C 1
ATOM 1555 O O . PHE B 2 6 ? -32.325 -30.296 -6.873 1.00 38.42 -1 PHE B O 1
ATOM 1563 N N . SER B 2 7 ? -30.923 -28.697 -6.132 1.00 31.23 355 SER B N 1
ATOM 1564 C CA . SER B 2 7 ? -31.977 -27.878 -5.544 1.00 20.12 355 SER B CA 1
ATOM 1565 C C . SER B 2 7 ? -32.757 -27.122 -6.613 1.00 30.14 355 SER B C 1
ATOM 1566 O O . SER B 2 7 ? -32.207 -26.749 -7.649 1.00 31.94 355 SER B O 1
ATOM 1569 N N . GLN B 2 8 ? -34.040 -26.896 -6.350 1.00 33.91 356 GLN B N 1
ATOM 1570 C CA . GLN B 2 8 ? -34.898 -26.149 -7.262 1.00 27.61 356 GLN B CA 1
ATOM 1571 C C . GLN B 2 8 ? -34.591 -24.656 -7.196 1.00 26.37 356 GLN B C 1
ATOM 1572 O O . GLN B 2 8 ? -34.654 -23.951 -8.203 1.00 27.74 356 GLN B O 1
ATOM 1578 N N . CYS B 2 9 ? -34.249 -24.186 -5.999 1.00 25.18 357 CYS B N 1
ATOM 1579 C CA . CYS B 2 9 ? -34.072 -22.760 -5.736 1.00 24.50 357 CYS B CA 1
ATOM 1580 C C . CYS B 2 9 ? -32.907 -22.130 -6.500 1.00 16.32 357 CYS B C 1
ATOM 1581 O O . CYS B 2 9 ? -32.793 -20.907 -6.563 1.00 19.35 357 CYS B O 1
ATOM 1584 N N . LEU B 2 10 ? -32.046 -22.965 -7.072 1.00 19.74 358 LEU B N 1
ATOM 1585 C CA . LEU B 2 10 ? -30.885 -22.483 -7.815 1.00 26.96 358 LEU B CA 1
ATOM 1586 C C . LEU B 2 10 ? -31.280 -21.645 -9.028 1.00 25.05 358 LEU B C 1
ATOM 1587 O O . LEU B 2 10 ? -30.637 -20.642 -9.337 1.00 22.50 358 LEU B O 1
ATOM 1592 N N . SER B 2 11 ? -32.344 -22.056 -9.708 1.00 21.91 359 SER B N 1
ATOM 1593 C CA . SER B 2 11 ? -32.793 -21.365 -10.911 1.00 26.06 359 SER B CA 1
ATOM 1594 C C . SER B 2 11 ? -33.968 -20.438 -10.622 1.00 22.91 359 SER B C 1
ATOM 1595 O O . SER B 2 11 ? -34.120 -19.399 -11.261 1.00 22.64 359 SER B O 1
ATOM 1598 N N . THR B 2 12 ? -34.795 -20.819 -9.655 1.00 22.02 360 THR B N 1
ATOM 1599 C CA . THR B 2 12 ? -36.001 -20.062 -9.337 1.00 18.24 360 THR B CA 1
ATOM 1600 C C . THR B 2 12 ? -35.743 -18.891 -8.391 1.00 21.55 360 THR B C 1
ATOM 1601 O O . THR B 2 12 ? -36.474 -17.901 -8.410 1.00 27.84 360 THR B O 1
ATOM 1605 N N . LEU B 2 13 ? -34.707 -19.002 -7.566 1.00 14.97 361 LEU B N 1
ATOM 1606 C CA . LEU B 2 13 ? -34.424 -17.978 -6.563 1.00 17.71 361 LEU B CA 1
ATOM 1607 C C . LEU B 2 13 ? -33.039 -17.355 -6.714 1.00 19.19 361 LEU B C 1
ATOM 1608 O O . LEU B 2 13 ? -32.918 -16.151 -6.924 1.00 21.26 361 LEU B O 1
ATOM 1613 N N . VAL B 2 14 ? -32.002 -18.180 -6.604 1.00 16.93 362 VAL B N 1
ATOM 1614 C CA . VAL B 2 14 ? -30.623 -17.697 -6.592 1.00 15.92 362 VAL B CA 1
ATOM 1615 C C . VAL B 2 14 ? -30.255 -16.893 -7.838 1.00 16.69 362 VAL B C 1
ATOM 1616 O O . VAL B 2 14 ? -29.764 -15.768 -7.737 1.00 19.88 362 VAL B O 1
ATOM 1620 N N . ARG B 2 15 ? -30.508 -17.470 -9.008 1.00 19.32 363 ARG B N 1
ATOM 1621 C CA . ARG B 2 15 ? -30.125 -16.845 -10.275 1.00 25.36 363 ARG B CA 1
ATOM 1622 C C . ARG B 2 15 ? -30.762 -15.464 -10.536 1.00 15.38 363 ARG B C 1
ATOM 1623 O O . ARG B 2 15 ? -30.037 -14.492 -10.771 1.00 16.99 363 ARG B O 1
ATOM 1631 N N . PRO B 2 16 ? -32.106 -15.360 -10.483 1.00 10.50 364 PRO B N 1
ATOM 1632 C CA . PRO B 2 16 ? -32.685 -14.037 -10.754 1.00 15.96 364 PRO B CA 1
ATOM 1633 C C . PRO B 2 16 ? -32.331 -12.992 -9.693 1.00 21.80 364 PRO B C 1
ATOM 1634 O O . PRO B 2 16 ? -31.970 -11.867 -10.048 1.00 25.97 364 PRO B O 1
ATOM 1638 N N . VAL B 2 17 ? -32.429 -13.362 -8.418 1.00 18.50 365 VAL B N 1
ATOM 1639 C CA . VAL B 2 17 ? -32.097 -12.456 -7.320 1.00 15.60 365 VAL B CA 1
ATOM 1640 C C . VAL B 2 17 ? -30.669 -11.931 -7.447 1.00 17.61 365 VAL B C 1
ATOM 1641 O O . VAL B 2 17 ? -30.429 -10.718 -7.397 1.00 24.23 365 VAL B O 1
ATOM 1645 N N . PHE B 2 18 ? -29.722 -12.846 -7.632 1.00 14.56 366 PHE B N 1
ATOM 1646 C CA . PHE B 2 18 ? -28.326 -12.455 -7.776 1.00 13.61 366 PHE B CA 1
ATOM 1647 C C . PHE B 2 18 ? -28.061 -11.679 -9.061 1.00 14.00 366 PHE B C 1
ATOM 1648 O O . PHE B 2 18 ? -27.120 -10.897 -9.123 1.00 16.48 366 PHE B O 1
ATOM 1656 N N . GLY B 2 19 ? -28.888 -11.890 -10.081 1.00 14.39 367 GLY B N 1
ATOM 1657 C CA . GLY B 2 19 ? -28.790 -11.097 -11.295 1.00 13.56 367 GLY B CA 1
ATOM 1658 C C . GLY B 2 19 ? -29.167 -9.650 -11.025 1.00 16.36 367 GLY B C 1
ATOM 1659 O O . GLY B 2 19 ? -28.416 -8.716 -11.354 1.00 18.58 367 GLY B O 1
ATOM 1660 N N . GLU B 2 20 ? -30.336 -9.474 -10.412 1.00 11.26 368 GLU B N 1
ATOM 1661 C CA . GLU B 2 20 ? -30.826 -8.156 -10.020 1.00 19.65 368 GLU B CA 1
ATOM 1662 C C . GLU B 2 20 ? -29.806 -7.419 -9.162 1.00 16.69 368 GLU B C 1
ATOM 1663 O O . GLU B 2 20 ? -29.460 -6.272 -9.442 1.00 15.53 368 GLU B O 1
ATOM 1669 N N . LEU B 2 21 ? -29.325 -8.088 -8.119 1.00 14.30 369 LEU B N 1
ATOM 1670 C CA . LEU B 2 21 ? -28.377 -7.471 -7.195 1.00 16.02 369 LEU B CA 1
ATOM 1671 C C . LEU B 2 21 ? -27.032 -7.171 -7.857 1.00 16.84 369 LEU B C 1
ATOM 1672 O O . LEU B 2 21 ? -26.408 -6.138 -7.582 1.00 12.90 369 LEU B O 1
ATOM 1677 N N . LYS B 2 22 ? -26.596 -8.074 -8.733 1.00 16.92 370 LYS B N 1
ATOM 1678 C CA . LYS B 2 22 ? -25.369 -7.871 -9.495 1.00 12.05 370 LYS B CA 1
ATOM 1679 C C . LYS B 2 22 ? -25.461 -6.590 -10.303 1.00 16.10 370 LYS B C 1
ATOM 1680 O O . LYS B 2 22 ? -24.543 -5.772 -10.280 1.00 16.55 370 LYS B O 1
ATOM 1686 N N . GLU B 2 23 ? -26.573 -6.406 -11.008 1.00 13.48 371 GLU B N 1
ATOM 1687 C CA . GLU B 2 23 ? -26.752 -5.177 -11.775 1.00 10.79 371 GLU B CA 1
ATOM 1688 C C . GLU B 2 23 ? -26.893 -3.958 -10.865 1.00 19.17 371 GLU B C 1
ATOM 1689 O O . GLU B 2 23 ? -26.458 -2.859 -11.212 1.00 16.28 371 GLU B O 1
ATOM 1695 N N . LYS B 2 24 ? -27.494 -4.160 -9.698 1.00 15.67 372 LYS B N 1
ATOM 1696 C CA . LYS B 2 24 ? -27.671 -3.085 -8.729 1.00 10.78 372 LYS B CA 1
ATOM 1697 C C . LYS B 2 24 ? -26.334 -2.525 -8.251 1.00 17.22 372 LYS B C 1
ATOM 1698 O O . LYS B 2 24 ? -26.168 -1.310 -8.139 1.00 14.62 372 LYS B O 1
ATOM 1704 N N . HIS B 2 25 ? -25.378 -3.409 -7.979 1.00 10.79 373 HIS B N 1
ATOM 1705 C CA . HIS B 2 25 ? -24.096 -2.973 -7.427 1.00 12.09 373 HIS B CA 1
ATOM 1706 C C . HIS B 2 25 ? -23.025 -2.682 -8.481 1.00 13.35 373 HIS B C 1
ATOM 1707 O O . HIS B 2 25 ? -22.110 -1.894 -8.240 1.00 13.19 373 HIS B O 1
ATOM 1714 N N . LYS B 2 26 ? -23.142 -3.314 -9.644 1.00 12.16 374 LYS B N 1
ATOM 1715 C CA . LYS B 2 26 ? -22.180 -3.115 -10.723 1.00 10.52 374 LYS B CA 1
ATOM 1716 C C . LYS B 2 26 ? -22.207 -1.674 -11.230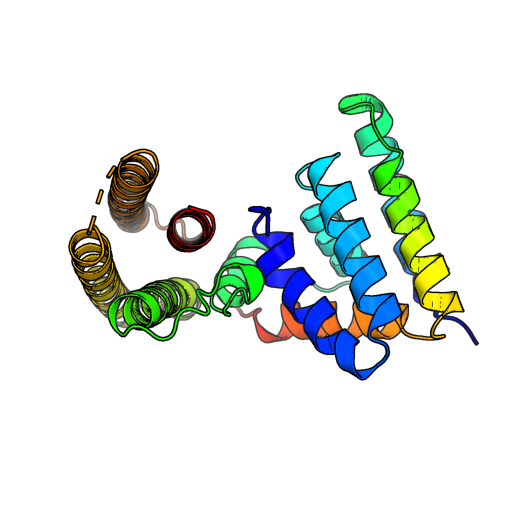 1.00 14.91 374 LYS B C 1
ATOM 1717 O O . LYS B 2 26 ? -21.178 -1.123 -11.620 1.00 11.61 374 LYS B O 1
ATOM 1723 N N . GLN B 2 27 ? -23.388 -1.066 -11.212 1.00 8.93 375 GLN B N 1
ATOM 1724 C CA . GLN B 2 27 ? -23.549 0.290 -11.723 1.00 15.53 375 GLN B CA 1
ATOM 1725 C C . GLN B 2 27 ? -23.587 1.330 -10.605 1.00 14.47 375 GLN B C 1
ATOM 1726 O O . GLN B 2 27 ? -23.987 2.475 -10.819 1.00 11.66 375 GLN B O 1
ATOM 1732 N N . SER B 2 28 ? -23.161 0.925 -9.414 1.00 18.26 376 SER B N 1
ATOM 1733 C CA . SER B 2 28 ? -23.056 1.843 -8.287 1.00 9.57 376 SER B CA 1
ATOM 1734 C C . SER B 2 28 ? -21.702 1.691 -7.602 1.00 12.73 376 SER B C 1
ATOM 1735 O O . SER B 2 28 ? -20.770 2.444 -7.883 1.00 11.14 376 SER B O 1
ATOM 1738 N N . GLY B 2 29 ? -21.602 0.710 -6.709 1.00 17.31 377 GLY B N 1
ATOM 1739 C CA . GLY B 2 29 ? -20.367 0.438 -5.992 1.00 8.71 377 GLY B CA 1
ATOM 1740 C C . GLY B 2 29 ? -19.206 0.092 -6.906 1.00 15.37 377 GLY B C 1
ATOM 1741 O O . GLY B 2 29 ? -18.104 0.615 -6.745 1.00 10.44 377 GLY B O 1
ATOM 1742 N N . GLY B 2 30 ? -19.450 -0.798 -7.864 1.00 15.58 378 GLY B N 1
ATOM 1743 C CA . GLY B 2 30 ? -18.447 -1.134 -8.858 1.00 15.90 378 GLY B CA 1
ATOM 1744 C C . GLY B 2 30 ? -17.882 -2.539 -8.752 1.00 17.08 378 GLY B C 1
ATOM 1745 O O . GLY B 2 30 ? -17.558 -3.158 -9.765 1.00 20.20 378 GLY B O 1
ATOM 1746 N N . SER B 2 31 ? -17.758 -3.042 -7.527 1.00 17.03 379 SER B N 1
ATOM 1747 C CA . SER B 2 31 ? -17.181 -4.363 -7.297 1.00 11.47 379 SER B CA 1
ATOM 1748 C C . SER B 2 31 ? -18.265 -5.423 -7.135 1.00 11.23 379 SER B C 1
ATOM 1749 O O . SER B 2 31 ? -19.100 -5.336 -6.236 1.00 15.47 379 SER B O 1
ATOM 1752 N N . VAL B 2 32 ? -18.240 -6.427 -8.005 1.00 11.90 380 VAL B N 1
ATOM 1753 C CA . VAL B 2 32 ? -19.269 -7.461 -8.005 1.00 12.76 380 VAL B CA 1
ATOM 1754 C C . VAL B 2 32 ? -18.653 -8.867 -8.046 1.00 9.76 380 VAL B C 1
ATOM 1755 O O . VAL B 2 32 ? -19.360 -9.870 -8.156 1.00 8.74 380 VAL B O 1
ATOM 1759 N N . GLY B 2 33 ? -17.329 -8.932 -7.934 1.00 8.09 381 GLY B N 1
ATOM 1760 C CA . GLY B 2 33 ? -16.619 -10.199 -7.961 1.00 13.03 381 GLY B CA 1
ATOM 1761 C C . GLY B 2 33 ? -16.982 -11.144 -6.827 1.00 12.17 381 GLY B C 1
ATOM 1762 O O . GLY B 2 33 ? -17.200 -12.336 -7.046 1.00 15.50 381 GLY B O 1
ATOM 1763 N N . ALA B 2 34 ? -17.049 -10.613 -5.610 1.00 15.29 382 ALA B N 1
ATOM 1764 C CA . ALA B 2 34 ? -17.379 -11.423 -4.442 1.00 8.89 382 ALA B CA 1
ATOM 1765 C C . ALA B 2 34 ? -18.842 -11.854 -4.462 1.00 6.43 382 ALA B C 1
ATOM 1766 O O . ALA B 2 34 ? -19.189 -12.925 -3.967 1.00 9.61 382 ALA B O 1
ATOM 1768 N N . LEU B 2 35 ? -19.693 -11.010 -5.035 1.00 8.49 383 LEU B N 1
ATOM 1769 C CA . LEU B 2 35 ? -21.110 -11.321 -5.192 1.00 15.46 383 LEU B CA 1
ATOM 1770 C C . LEU B 2 35 ? -21.263 -12.547 -6.088 1.00 8.68 383 LEU B C 1
ATOM 1771 O O . LEU B 2 35 ? -21.972 -13.505 -5.754 1.00 14.58 383 LEU B O 1
ATOM 1776 N N . GLU B 2 36 ? -20.583 -12.506 -7.230 1.00 8.96 384 GLU B N 1
ATOM 1777 C CA . GLU B 2 36 ? -20.575 -13.618 -8.170 1.00 14.20 384 GLU B CA 1
ATOM 1778 C C . GLU B 2 36 ? -19.949 -14.859 -7.539 1.00 10.66 384 GLU B C 1
ATOM 1779 O O . GLU B 2 36 ? -20.379 -15.982 -7.805 1.00 9.20 384 GLU B O 1
ATOM 1785 N N . GLU B 2 37 ? -18.939 -14.650 -6.699 1.00 11.34 385 GLU B N 1
ATOM 1786 C CA . GLU B 2 37 ? -18.321 -15.747 -5.961 1.00 8.98 385 GLU B CA 1
ATOM 1787 C C . GLU B 2 37 ? -19.299 -16.387 -4.982 1.00 9.63 385 GLU B C 1
ATOM 1788 O O . GLU B 2 37 ? -19.207 -17.577 -4.702 1.00 12.88 385 GLU B O 1
ATOM 1794 N N . LEU B 2 38 ? -20.226 -15.591 -4.456 1.00 8.09 386 LEU B N 1
ATOM 1795 C CA . LEU B 2 38 ? -21.246 -16.100 -3.544 1.00 11.69 386 LEU B CA 1
ATOM 1796 C 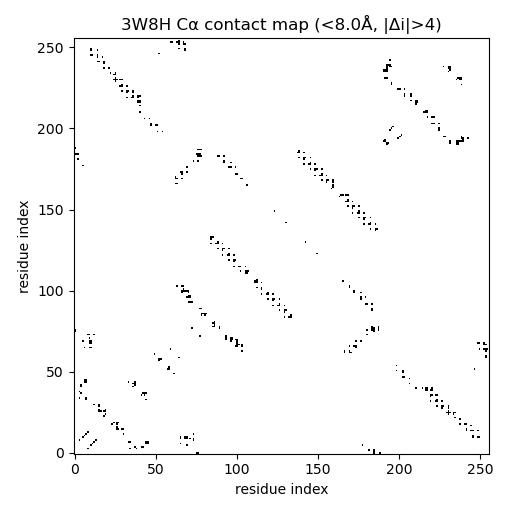C . LEU B 2 38 ? -22.283 -16.911 -4.311 1.00 9.64 386 LEU B C 1
ATOM 1797 O O . LEU B 2 38 ? -22.642 -18.035 -3.914 1.00 12.83 386 LEU B O 1
ATOM 1802 N N . GLU B 2 39 ? -22.761 -16.335 -5.413 1.00 6.68 387 GLU B N 1
ATOM 1803 C CA . GLU B 2 39 ? -23.691 -17.040 -6.289 1.00 11.59 387 GLU B CA 1
ATOM 1804 C C . GLU B 2 39 ? -23.110 -18.387 -6.705 1.00 9.76 387 GLU B C 1
ATOM 1805 O O . GLU B 2 39 ? -23.804 -19.403 -6.695 1.00 12.47 387 GLU B O 1
ATOM 1811 N N . ASN B 2 40 ? -21.828 -18.389 -7.055 1.00 6.89 388 ASN B N 1
ATOM 1812 C CA . ASN B 2 40 ? -21.137 -19.625 -7.392 1.00 12.41 388 ASN B CA 1
ATOM 1813 C C . ASN B 2 40 ? -20.951 -20.530 -6.177 1.00 14.51 388 ASN B C 1
ATOM 1814 O O . ASN B 2 40 ? -20.923 -21.752 -6.307 1.00 9.93 388 ASN B O 1
ATOM 1819 N N . ALA B 2 41 ? -20.823 -19.925 -4.999 1.00 12.13 389 ALA B N 1
ATOM 1820 C CA . ALA B 2 41 ? -20.655 -20.683 -3.765 1.00 13.65 389 ALA B CA 1
ATOM 1821 C C . ALA B 2 41 ? -21.894 -21.520 -3.496 1.00 11.96 389 ALA B C 1
ATOM 1822 O O . ALA B 2 41 ? -21.803 -22.613 -2.938 1.00 12.16 389 ALA B O 1
ATOM 1824 N N . PHE B 2 42 ? -23.055 -21.005 -3.896 1.00 12.19 390 PHE B N 1
ATOM 1825 C CA . PHE B 2 42 ? -24.271 -21.816 -3.852 1.00 10.49 390 PHE B CA 1
ATOM 1826 C C . PHE B 2 42 ? -24.118 -23.082 -4.703 1.00 17.85 390 PHE B C 1
ATOM 1827 O O . PHE B 2 42 ? -24.529 -24.175 -4.300 1.00 13.95 390 PHE B O 1
ATOM 1835 N N . SER B 2 43 ? -23.507 -22.926 -5.875 1.00 14.89 391 SER B N 1
ATOM 1836 C CA . SER B 2 43 ? -23.291 -24.044 -6.789 1.00 16.67 391 SER B CA 1
ATOM 1837 C C . SER B 2 43 ? -22.283 -25.052 -6.241 1.00 15.59 391 SER B C 1
ATOM 1838 O O . SER B 2 43 ? -22.493 -26.258 -6.342 1.00 14.81 391 SER B O 1
ATOM 1841 N N . LEU B 2 44 ? -21.191 -24.553 -5.668 1.00 14.39 392 LEU B N 1
ATOM 1842 C CA . LEU B 2 44 ? -20.171 -25.413 -5.075 1.00 21.16 392 LEU B CA 1
ATOM 1843 C C . LEU B 2 44 ? -20.743 -26.185 -3.895 1.00 17.27 392 LEU B C 1
ATOM 1844 O O . LEU B 2 44 ? -20.444 -27.366 -3.706 1.00 14.35 392 LEU B O 1
ATOM 1849 N N . ALA B 2 45 ? -21.562 -25.506 -3.100 1.00 16.33 393 ALA B N 1
ATOM 1850 C CA . ALA B 2 45 ? -22.233 -26.139 -1.976 1.00 14.46 393 ALA B CA 1
ATOM 1851 C C . ALA B 2 45 ? -23.176 -27.224 -2.479 1.00 11.37 393 ALA B C 1
ATOM 1852 O O . ALA B 2 45 ? -23.268 -28.300 -1.890 1.00 18.00 393 ALA B O 1
ATOM 1854 N N . GLU B 2 46 ? -23.868 -26.937 -3.576 1.00 12.67 394 GLU B N 1
ATOM 1855 C CA . GLU B 2 46 ? -24.794 -27.899 -4.162 1.00 11.61 394 GLU B CA 1
ATOM 1856 C C . GLU B 2 46 ? -24.053 -29.132 -4.675 1.00 19.36 394 GLU B C 1
ATOM 1857 O O . GLU B 2 46 ? -24.541 -30.257 -4.564 1.00 16.73 394 GLU B O 1
ATOM 1863 N N . GLU B 2 47 ? -22.870 -28.909 -5.236 1.00 15.47 395 GLU B N 1
ATOM 1864 C CA . GLU B 2 47 ? -22.050 -29.993 -5.761 1.00 15.06 395 GLU B CA 1
ATOM 1865 C C . GLU B 2 47 ? -21.478 -30.842 -4.631 1.00 16.11 395 GLU B C 1
ATOM 1866 O O . GLU B 2 47 ? -21.362 -32.062 -4.756 1.00 13.11 395 GLU B O 1
ATOM 1872 N N . SER B 2 48 ? -21.122 -30.190 -3.529 1.00 15.17 396 SER B N 1
ATOM 1873 C CA . SER B 2 48 ? -20.596 -30.890 -2.363 1.00 11.48 396 SER B CA 1
ATOM 1874 C C . SER B 2 48 ? -21.702 -31.656 -1.649 1.00 10.98 396 SER B C 1
ATOM 1875 O O . SER B 2 48 ? -21.459 -32.705 -1.053 1.00 9.97 396 SER B O 1
ATOM 1878 N N . CYS B 2 49 ? -22.918 -31.123 -1.713 1.00 15.26 397 CYS B N 1
ATOM 1879 C CA . CYS B 2 49 ? -24.051 -31.707 -1.005 1.00 10.59 397 CYS B CA 1
ATOM 1880 C C . CYS B 2 49 ? -25.371 -31.313 -1.661 1.00 9.94 397 CYS B C 1
ATOM 1881 O O . CYS B 2 49 ? -25.938 -30.269 -1.344 1.00 11.71 397 CYS B O 1
ATOM 1884 N N . PRO B 2 50 ? -25.861 -32.153 -2.587 1.00 16.75 398 PRO B N 1
ATOM 1885 C CA . PRO B 2 50 ? -27.115 -31.909 -3.309 1.00 20.88 398 PRO B CA 1
ATOM 1886 C C . PRO B 2 50 ? -28.295 -31.653 -2.374 1.00 17.78 398 PRO B C 1
ATOM 1887 O O . PRO B 2 50 ? -28.531 -32.431 -1.449 1.00 19.87 398 PRO B O 1
ATOM 1891 N N . GLY B 2 51 ? -29.017 -30.563 -2.613 1.00 11.68 399 GLY B N 1
ATOM 1892 C CA . GLY B 2 51 ? -30.200 -30.240 -1.836 1.00 10.44 399 GLY B CA 1
ATOM 1893 C C . GLY B 2 51 ? -29.975 -29.237 -0.718 1.00 17.70 399 GLY B C 1
ATOM 1894 O O . GLY B 2 51 ? -30.934 -28.760 -0.109 1.00 16.20 399 GLY B O 1
ATOM 1895 N N . ILE B 2 52 ? -28.715 -28.906 -0.450 1.00 6.83 400 ILE B N 1
ATOM 1896 C CA . ILE B 2 52 ? -28.387 -28.053 0.691 1.00 17.11 400 ILE B CA 1
ATOM 1897 C C . ILE B 2 52 ? -28.842 -26.598 0.521 1.00 19.82 400 ILE B C 1
ATOM 1898 O O . ILE B 2 52 ? -29.089 -25.901 1.507 1.00 23.18 400 ILE B O 1
ATOM 1903 N N . SER B 2 53 ? -28.966 -26.145 -0.722 1.00 13.53 401 SER B N 1
ATOM 1904 C CA . SER B 2 53 ? -29.442 -24.791 -0.984 1.00 11.52 401 SER B CA 1
ATOM 1905 C C . SER B 2 53 ? -30.929 -24.672 -0.660 1.00 13.53 401 SER B C 1
ATOM 1906 O O . SER B 2 53 ? -31.371 -23.686 -0.062 1.00 15.45 401 SER B O 1
ATOM 1909 N N . ASP B 2 54 ? -31.692 -25.687 -1.060 1.00 14.11 402 ASP B N 1
ATOM 1910 C CA . ASP B 2 54 ? -33.105 -25.776 -0.709 1.00 21.37 402 ASP B CA 1
ATOM 1911 C C . ASP B 2 54 ? -33.273 -25.781 0.805 1.00 20.32 402 ASP B C 1
ATOM 1912 O O . ASP B 2 54 ? -34.163 -25.121 1.340 1.00 21.37 402 ASP B O 1
ATOM 1917 N N . LYS B 2 55 ? -32.411 -26.528 1.488 1.00 10.09 403 LYS B N 1
ATOM 1918 C CA . LYS B 2 55 ? -32.432 -26.583 2.944 1.00 11.16 403 LYS B CA 1
ATOM 1919 C C . LYS B 2 55 ? -32.098 -25.223 3.547 1.00 13.08 403 LYS B C 1
ATOM 1920 O O . LYS B 2 55 ? -32.637 -24.852 4.589 1.00 13.35 403 LYS B O 1
ATOM 1926 N N . LEU B 2 56 ? -31.212 -24.482 2.885 1.00 20.07 404 LEU B N 1
ATOM 1927 C CA . LEU B 2 56 ? -30.870 -23.133 3.323 1.00 12.08 404 LEU B CA 1
ATOM 1928 C C . LEU B 2 56 ? -32.087 -22.221 3.229 1.00 16.15 404 LEU B C 1
ATOM 1929 O O . LEU B 2 56 ? -32.370 -21.456 4.153 1.00 14.85 404 LEU B O 1
ATOM 1934 N N . MET B 2 57 ? -32.802 -22.305 2.109 1.00 10.31 405 MET B N 1
ATOM 1935 C CA . MET B 2 57 ? -34.008 -21.502 1.918 1.00 15.06 405 MET B CA 1
ATOM 1936 C C . MET B 2 57 ? -35.073 -21.857 2.955 1.00 12.08 405 MET B C 1
ATOM 1937 O O . MET B 2 57 ? -35.707 -20.974 3.542 1.00 9.19 405 MET B O 1
ATOM 1942 N N . VAL B 2 58 ? -35.258 -23.156 3.175 1.00 9.36 406 VAL B N 1
ATOM 1943 C CA . VAL B 2 58 ? -36.206 -23.646 4.168 1.00 13.84 406 VAL B CA 1
ATOM 1944 C C . VAL B 2 58 ? -35.870 -23.121 5.562 1.00 14.02 406 VAL B C 1
ATOM 1945 O O . VAL B 2 58 ? -36.749 -22.647 6.277 1.00 12.10 406 VAL B O 1
ATOM 1949 N N . HIS B 2 59 ? -34.597 -23.192 5.938 1.00 6.89 407 HIS B N 1
ATOM 1950 C CA . HIS B 2 59 ? -34.163 -22.704 7.245 1.00 11.82 407 HIS B CA 1
ATOM 1951 C C . HIS B 2 59 ? -34.342 -21.192 7.381 1.00 13.16 407 HIS B C 1
ATOM 1952 O O . HIS B 2 59 ? -34.728 -20.697 8.443 1.00 13.30 407 HIS B O 1
ATOM 1959 N N . LEU B 2 60 ? -34.065 -20.468 6.300 1.00 12.13 408 LEU B N 1
ATOM 1960 C CA . LEU B 2 60 ? -34.248 -19.021 6.272 1.00 11.02 408 LEU B CA 1
ATOM 1961 C C . LEU B 2 60 ? -35.709 -18.679 6.549 1.00 16.47 408 LEU B C 1
ATOM 1962 O O . LEU B 2 60 ? -36.024 -17.934 7.485 1.00 14.17 408 LEU B O 1
ATOM 1967 N N . VAL B 2 61 ? -36.596 -19.231 5.726 1.00 15.34 409 VAL B N 1
ATOM 1968 C CA . VAL B 2 61 ? -38.025 -18.962 5.846 1.00 10.86 409 VAL B CA 1
ATOM 1969 C C . VAL B 2 61 ? -38.571 -19.383 7.209 1.00 10.78 409 VAL B C 1
ATOM 1970 O O . VAL B 2 61 ? -39.359 -18.660 7.818 1.00 14.23 409 VAL B O 1
ATOM 1974 N N . GLU B 2 62 ? -38.140 -20.549 7.685 1.00 9.19 410 GLU B N 1
ATOM 1975 C CA . GLU B 2 62 ? -38.513 -21.026 9.014 1.00 14.05 410 GLU B CA 1
ATOM 1976 C C . GLU B 2 62 ? -38.130 -20.004 10.076 1.00 13.19 410 GLU B C 1
ATOM 1977 O O . GLU B 2 62 ? -38.931 -19.669 10.953 1.00 13.47 410 GLU B O 1
ATOM 1983 N N . ARG B 2 63 ? -36.900 -19.506 9.989 1.00 9.37 411 ARG B N 1
ATOM 1984 C CA . ARG B 2 63 ? -36.406 -18.554 10.973 1.00 10.78 411 ARG B CA 1
ATOM 1985 C C . ARG B 2 63 ? -37.175 -17.234 10.950 1.00 12.42 411 ARG B C 1
ATOM 1986 O O . ARG B 2 63 ? -37.583 -16.737 12.001 1.00 10.19 411 ARG B O 1
ATOM 1994 N N . VAL B 2 64 ? -37.382 -16.668 9.764 1.00 6.92 412 VAL B N 1
ATOM 1995 C CA . VAL B 2 64 ? -38.108 -15.401 9.677 1.00 14.70 412 VAL B CA 1
ATOM 1996 C C . VAL B 2 64 ? -39.577 -15.548 10.085 1.00 18.03 412 VAL B C 1
ATOM 1997 O O . VAL B 2 64 ? -40.167 -14.623 10.641 1.00 17.24 412 VAL B O 1
ATOM 2001 N N . GLN B 2 65 ? -40.159 -16.715 9.823 1.00 14.35 413 GLN B N 1
ATOM 2002 C CA . GLN B 2 65 ? -41.554 -16.961 10.174 1.00 13.15 413 GLN B CA 1
ATOM 2003 C C . GLN B 2 65 ? -41.734 -17.180 11.672 1.00 13.82 413 GLN B C 1
ATOM 2004 O O . GLN B 2 65 ? -42.728 -16.743 12.253 1.00 18.19 413 GLN B O 1
ATOM 2010 N N . ARG B 2 66 ? -40.773 -17.856 12.295 1.00 9.79 414 ARG B N 1
ATOM 2011 C CA . ARG B 2 66 ? -40.820 -18.085 13.735 1.00 15.25 414 ARG B CA 1
ATOM 2012 C C . ARG B 2 66 ? -40.816 -16.771 14.508 1.00 17.09 414 ARG B C 1
ATOM 2013 O O . ARG B 2 66 ? -41.451 -16.657 15.556 1.00 10.89 414 ARG B O 1
ATOM 2021 N N . PHE B 2 67 ? -40.104 -15.779 13.982 1.00 10.20 415 PHE B N 1
ATOM 2022 C CA . PHE B 2 67 ? -39.953 -14.506 14.678 1.00 23.44 415 PHE B CA 1
ATOM 2023 C C . PHE B 2 67 ? -40.682 -13.361 13.978 1.00 19.43 415 PHE B C 1
ATOM 2024 O O . PHE B 2 67 ? -40.229 -12.216 13.990 1.00 23.75 415 PHE B O 1
ATOM 2032 N N . SER B 2 68 ? -41.820 -13.686 13.373 1.00 12.58 416 SER B N 1
ATOM 2033 C CA . SER B 2 68 ? -42.706 -12.682 12.798 1.00 22.36 416 SER B CA 1
ATOM 2034 C C . SER B 2 68 ? -44.078 -12.797 13.449 1.00 21.30 416 SER B C 1
ATOM 2035 O O . SER B 2 68 ? -44.543 -13.898 13.742 1.00 21.15 416 SER B O 1
ATOM 2038 N N . HIS B 2 69 ? -44.723 -11.659 13.679 1.00 27.61 417 HIS B N 1
ATOM 2039 C CA . HIS B 2 69 ? -46.024 -11.647 14.336 1.00 29.29 417 HIS B CA 1
ATOM 2040 C C . HIS B 2 69 ? -46.936 -10.586 13.725 1.00 33.52 417 HIS B C 1
ATOM 2041 O O . HIS B 2 69 ? -46.733 -10.159 12.588 1.00 52.27 417 HIS B O 1
ATOM 2048 N N . ASN B 2 70 ? -47.942 -10.167 14.485 1.00 62.54 418 ASN B N 1
ATOM 2049 C CA . ASN B 2 70 ? -48.880 -9.145 14.033 1.00 54.36 418 ASN B CA 1
ATOM 2050 C C . ASN B 2 70 ? -49.266 -8.176 15.145 1.00 37.40 418 ASN B C 1
ATOM 2051 O O . ASN B 2 70 ? -49.513 -6.995 14.894 1.00 54.73 418 ASN B O 1
#